Protein 6WUP (pdb70)

Solvent-accessible surface area: 11584 Å² total; per-residue (Å²): 165,69,25,41,30,82,74,0,99,155,87,26,28,0,35,0,0,3,22,8,79,23,70,17,0,0,70,110,34,136,136,29,110,16,44,1,0,0,8,33,0,0,85,23,0,3,172,59,12,64,20,155,32,90,40,16,62,9,70,73,121,59,3,28,100,17,18,110,69,73,99,1,0,0,1,1,2,2,4,13,38,14,99,76,34,93,156,100,0,49,15,5,99,52,4,30,81,6,0,23,0,0,0,0,38,46,131,3,30,122,116,22,61,66,47,124,47,0,20,110,80,131,14,83,1,2,1,29,60,76,27,38,13,33,114,13,2,123,60,73,11,159,96,12,102,40,71,59,55,104,64,80,117,58,1,1,75,22,0,56,49,31,141,3,11,0,3,4,2,11,6,11,36,0,102,64,18,64,177,96,33,124,35,3,37,19,2,51,22,101,152,42,58,44,135,24,63,4,0,0,0,1,18,147,75,18,106,52,0,58,59,66,0,28,138,13,4,110,124,5,75,139,74,27,31,29,117,154,6,68,107,134,74,61

Radius of gyration: 18.71 Å; Cα contacts (8 Å, |Δi|>4): 442; chains: 1; bounding box: 40×38×54 Å

Nearest PDB structures (foldseek):
  6wup-assembly1_A  TM=1.004E+00  e=4.217E-53  synthetic construct
  3kbr-assembly1_A  TM=9.740E-01  e=1.095E-38  Pseudomonas aeruginosa
  6bqe-assembly1_C  TM=9.571E-01  e=1.255E-36  Pseudomonas aeruginosa
  8cq6-assembly1_A  TM=9.623E-01  e=1.902E-35  Duganella sacchari
  5jos-assembly1_A  TM=6.335E-01  e=3.092E-39  synthetic construct

B-factor: mean 32.54, std 9.92, range [17.22, 80.67]

Secondary structure (DSSP, 8-state):
---HHHHHHHHTEEEEEE-SEETTTEEE-TTS-EESHHHHHHHHHHHHHT-EEEEEE--TTTHHHHHHTTS-SEE-SSPBP-HHHHTT-EEPPPSEEE-EEEEEEGGGGGGGSSHHHHSSTT-EEEE-SSSHHHHHHHHH-SSSEEEE---TTTHHHHHHTTS-SBEEEEHHHHHHHHHH-TTEEESSTTS-SS-EEE--EE-TT-HHHHHHHHHHHHHHHHHSHHHHHHHHH-

Foldseek 3Di:
DDFVLVVCLVVQEAEEEEAQPDPQWWHQDPVGDIHHLQVLVQCLLSVVSRGHYDYDHDHPVCVLVCVVVVVGAKYTGQDWDDPVLVVFWDWADFDDKKAKFKKFFPVCLVQPQDLVSQQAQDAEEEEEDDDPQVVVCVVRHDRYHYHYDHDPPCRVVCRVVPVHGIGIDILLRSVVVCVVDVRMHTHPSVDHPDMITHTMTHGPPRVPVSVSVNVSSVCCVPVCNSVVSVVVGD

CATH classification: 3.40.190.10 (+1 more: 3.40.190.10)

Structure (mmCIF, N/CA/C/O backbone):
data_6WUP
#
_entry.id   6WUP
#
_cell.length_a   70.955
_cell.length_b   70.955
_cell.length_c   175.390
_cell.angle_alpha   90.000
_cell.angle_beta   90.000
_cell.angle_gamma   120.000
#
_symmetry.space_group_name_H-M   'P 65 2 2'
#
loop_
_entity.id
_entity.type
_entity.pdbx_description
1 polymer 'Ancestral cyclohexadienyl dehydratase, AncCDT-5'
2 non-polymer 'CHLORIDE ION'
3 non-polymer '4-(2-HYDROXYETHYL)-1-PIPERAZINE ETHANESULFONIC ACID'
4 water water
#
loop_
_atom_site.group_PDB
_atom_site.id
_atom_site.type_symbol
_atom_site.label_atom_id
_atom_site.label_alt_id
_atom_site.label_comp_id
_atom_site.label_asym_id
_atom_site.label_entity_id
_atom_site.label_seq_id
_atom_site.pdbx_PDB_ins_code
_atom_site.Cartn_x
_atom_site.Cartn_y
_atom_site.Cartn_z
_atom_site.occupancy
_atom_site.B_iso_or_equiv
_atom_site.auth_seq_id
_atom_site.auth_comp_id
_atom_site.auth_asym_id
_atom_site.auth_atom_id
_atom_site.pdbx_PDB_model_num
ATOM 1 N N . ALA A 1 3 ? 3.92900 35.99500 55.85700 1.000 58.47528 12 ALA A N 1
ATOM 2 C CA . ALA A 1 3 ? 4.22200 34.90100 54.90500 1.000 60.79702 12 ALA A CA 1
ATOM 3 C C . ALA A 1 3 ? 5.64500 34.35700 55.10100 1.000 55.90360 12 ALA A C 1
ATOM 4 O O . ALA A 1 3 ? 5.73400 33.20100 55.46400 1.000 58.35387 12 ALA A O 1
ATOM 6 N N . ALA A 1 4 ? 6.70500 35.18600 55.04300 1.000 52.88753 13 ALA A N 1
ATOM 7 C CA . ALA A 1 4 ? 8.12000 34.86400 55.19800 1.000 48.38449 13 ALA A CA 1
ATOM 8 C C . ALA A 1 4 ? 8.38300 34.21700 56.56000 1.000 48.39403 13 ALA A C 1
ATOM 9 O O . ALA A 1 4 ? 7.63500 34.44000 57.51600 1.000 46.34363 13 ALA A O 1
ATOM 11 N N . SER A 1 5 ? 9.43800 33.40900 56.64600 1.000 39.45690 14 SER A N 1
ATOM 12 C CA . SER A 1 5 ? 9.78800 32.78600 57.91400 1.000 35.39894 14 SER A CA 1
ATOM 13 C C . SER A 1 5 ? 10.14700 33.84900 58.94300 1.000 29.27392 14 SER A C 1
ATOM 14 O O . SER A 1 5 ? 10.71600 34.89900 58.62600 1.000 31.26766 14 SER A O 1
ATOM 17 N N . ARG A 1 6 ? 9.82000 33.55700 60.19900 1.000 27.00923 15 ARG A N 1
ATOM 18 C CA . ARG A 1 6 ? 10.32800 34.37400 61.29000 1.000 30.00574 15 ARG A CA 1
ATOM 19 C C . ARG A 1 6 ? 11.85000 34.45200 61.28400 1.000 27.43412 15 ARG A C 1
ATOM 20 O O . ARG A 1 6 ? 12.41500 35.42000 61.80200 1.000 28.03089 15 ARG A O 1
ATOM 28 N N . LEU A 1 7 ? 12.53400 33.46300 60.70200 1.000 25.83417 16 LEU A N 1
ATOM 29 C CA . LEU A 1 7 ? 13.98800 33.55400 60.61300 1.000 23.58558 16 LEU A CA 1
ATOM 30 C C . LEU A 1 7 ? 14.40100 34.82900 59.89800 1.000 24.37997 16 LEU A C 1
ATOM 31 O O . LEU A 1 7 ? 15.36500 35.48900 60.30000 1.000 27.42034 16 LEU A O 1
ATOM 36 N N . ASP A 1 8 ? 13.68700 35.17900 58.82400 1.000 26.52795 17 ASP A N 1
ATOM 37 C CA . ASP A 1 8 ? 14.00800 36.39100 58.07600 1.000 30.75863 17 ASP A CA 1
ATOM 38 C C . ASP A 1 8 ? 13.85600 37.62400 58.96000 1.000 27.51098 17 ASP A C 1
ATOM 39 O O . ASP A 1 8 ? 14.75200 38.47500 59.02200 1.000 29.52928 17 ASP A O 1
ATOM 44 N N . GLU A 1 9 ? 12.72500 37.72700 59.66500 1.000 30.12598 18 GLU A N 1
ATOM 45 C CA . GLU A 1 9 ? 12.49500 38.88100 60.53100 1.000 28.38051 18 GLU A CA 1
ATOM 46 C C . GLU A 1 9 ? 13.57000 38.98000 61.60200 1.000 28.38274 18 GLU A C 1
ATOM 47 O O . GLU A 1 9 ? 14.04700 40.07600 61.91900 1.000 29.39917 18 GLU A O 1
ATOM 53 N N . ILE A 1 10 ? 13.95900 37.84000 62.18100 1.000 23.91819 19 ILE A N 1
ATOM 54 C CA . ILE A 1 10 ? 14.97900 37.83500 63.22300 1.000 26.12737 19 ILE A CA 1
ATOM 55 C C . ILE A 1 10 ? 16.30400 38.34400 62.67700 1.000 24.62062 19 ILE A C 1
ATOM 56 O O . ILE A 1 10 ? 16.98400 39.16400 63.31200 1.000 26.20781 19 ILE A O 1
ATOM 61 N N . MET A 1 11 ? 16.69700 37.84900 61.49800 1.000 28.13903 20 MET A N 1
ATOM 62 C CA . MET A 1 11 ? 17.97500 38.24700 60.91500 1.000 28.98208 20 MET A CA 1
ATOM 63 C C . MET A 1 11 ? 17.97100 39.72300 60.54000 1.000 30.16353 20 MET A C 1
ATOM 64 O O . MET A 1 11 ? 18.95400 40.43200 60.78700 1.000 34.76582 20 MET A O 1
ATOM 69 N N . GLN A 1 12 ? 16.86400 40.21000 59.97800 1.000 30.64328 21 GLN A N 1
ATOM 70 C CA . GLN A 1 12 ? 16.78600 41.62700 59.63100 1.000 36.01441 21 GLN A CA 1
ATOM 71 C C . GLN A 1 12 ? 16.85200 42.50100 60.87700 1.000 37.10473 21 GLN A C 1
ATOM 72 O O . GLN A 1 12 ? 17.58500 43.49600 60.90800 1.000 36.15874 21 GLN A O 1
ATOM 78 N N . ARG A 1 13 ? 16.09100 42.14000 61.91400 1.000 31.32769 22 ARG A N 1
ATOM 79 C CA . ARG A 1 13 ? 16.04900 42.93000 63.14000 1.000 31.15773 22 ARG A CA 1
ATOM 80 C C . ARG A 1 13 ? 17.37800 42.88600 63.89000 1.000 30.64067 22 ARG A C 1
ATOM 81 O O . ARG A 1 13 ? 17.76800 43.87600 64.52700 1.000 34.04085 22 ARG A O 1
ATOM 89 N N . GLY A 1 14 ? 18.07800 41.75700 63.84300 1.000 28.76372 23 GLY A N 1
ATOM 90 C CA . GLY A 1 14 ? 19.32500 41.61200 64.55300 1.000 30.09743 23 GLY A CA 1
ATOM 91 C C . GLY A 1 14 ? 19.18300 41.15000 65.98200 1.000 27.35441 23 GLY A C 1
ATOM 92 O O . GLY A 1 14 ? 20.18300 41.12500 66.71200 1.000 29.34608 23 GLY A O 1
ATOM 93 N N . THR A 1 15 ? 17.97300 40.78400 66.40800 1.000 27.23236 24 THR A N 1
ATOM 94 C CA . THR A 1 15 ? 17.75200 40.30300 67.76300 1.000 28.36922 24 THR A CA 1
ATOM 95 C C . THR A 1 15 ? 16.72900 39.17700 67.74500 1.000 25.68899 24 THR A C 1
ATOM 96 O O . THR A 1 15 ? 15.80100 39.16100 66.92700 1.000 28.81074 24 THR A O 1
ATOM 100 N N . LEU A 1 16 ? 16.92300 38.23100 68.65500 1.000 24.30232 25 LEU A N 1
ATOM 101 C CA . LEU A 1 16 ? 15.97100 37.16000 68.91400 1.000 22.34766 25 LEU A CA 1
ATOM 102 C C . LEU A 1 16 ? 15.22700 37.52500 70.18900 1.000 21.19071 25 LEU A C 1
ATOM 103 O O . LEU A 1 16 ? 15.85700 37.71400 71.23500 1.000 23.53750 25 LEU A O 1
ATOM 108 N N . ARG A 1 17 ? 13.89400 37.62000 70.10900 1.000 20.50480 26 ARG A N 1
ATOM 109 C CA . ARG A 1 17 ? 13.07300 37.96800 71.27200 1.000 20.46857 26 ARG A CA 1
ATOM 110 C C . ARG A 1 17 ? 12.61700 36.68700 71.96300 1.000 19.45584 26 ARG A C 1
ATOM 111 O O . ARG A 1 17 ? 11.92200 35.86200 71.35700 1.000 20.43220 26 ARG A O 1
ATOM 119 N N . VAL A 1 18 ? 13.00700 36.52100 73.22900 1.000 19.19767 27 VAL A N 1
ATOM 120 C CA . VAL A 1 18 ? 12.77800 35.28400 73.96700 1.000 18.73659 27 VAL A CA 1
ATOM 121 C C . VAL A 1 18 ? 11.83800 35.57300 75.12500 1.000 21.63083 27 VAL A C 1
ATOM 122 O O . VAL A 1 18 ? 12.20400 36.28400 76.07100 1.000 21.10612 27 VAL A O 1
ATOM 126 N N . GLY A 1 19 ? 10.64100 34.98800 75.08400 1.000 18.81246 28 GLY A N 1
ATOM 127 C CA . GLY A 1 19 ? 9.72700 35.10000 76.22000 1.000 18.71600 28 GLY A CA 1
ATOM 128 C C . GLY A 1 19 ? 10.12300 34.14900 77.34300 1.000 20.49981 28 GLY A C 1
ATOM 129 O O . GLY A 1 19 ? 10.43600 32.98400 77.11500 1.000 19.96278 28 GLY A O 1
ATOM 130 N N . THR A 1 20 ? 10.11800 34.66400 78.56900 1.000 18.99133 29 THR A N 1
ATOM 131 C CA . THR A 1 20 ? 10.50900 33.84700 79.71400 1.000 18.58790 29 THR A CA 1
ATOM 132 C C . THR A 1 20 ? 9.89200 34.44200 80.98300 1.000 20.52463 29 THR A C 1
ATOM 133 O O . THR A 1 20 ? 9.61900 35.64000 81.04700 1.000 20.60576 29 THR A O 1
ATOM 137 N N . THR A 1 21 ? 9.60300 33.58900 81.96700 1.000 20.98337 30 THR A N 1
ATOM 138 C CA . THR A 1 21 ? 8.83400 34.06300 83.12400 1.000 18.52735 30 THR A CA 1
ATOM 139 C C . THR A 1 21 ? 9.69200 34.55600 84.27900 1.000 23.61669 30 THR A C 1
ATOM 140 O O . THR A 1 21 ? 9.19000 35.31900 85.11600 1.000 25.89603 30 THR A O 1
ATOM 144 N N . GLY A 1 22 ? 10.94000 34.11100 84.38900 1.000 21.48366 31 GLY A N 1
ATOM 145 C CA . GLY A 1 22 ? 11.75800 34.56800 85.49500 1.000 22.22498 31 GLY A CA 1
ATOM 146 C C . GLY A 1 22 ? 11.29300 34.16300 86.87700 1.000 22.00699 31 GLY A C 1
ATOM 147 O O . GLY A 1 22 ? 11.75600 34.74800 87.85800 1.000 27.00698 31 GLY A O 1
ATOM 148 N N . ASP A 1 23 ? 10.41900 33.15100 87.00100 1.000 22.18280 32 ASP A N 1
ATOM 149 C CA . ASP A 1 23 ? 9.89100 32.70700 88.29200 1.000 23.29309 32 ASP A CA 1
ATOM 150 C C . ASP A 1 23 ? 10.11600 31.22000 88.53800 1.000 22.40320 32 ASP A C 1
ATOM 151 O O . ASP A 1 23 ? 9.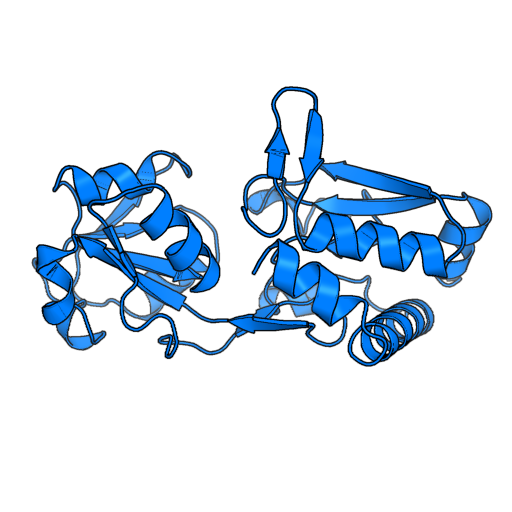47100 30.63700 89.41300 1.000 23.93523 32 ASP A O 1
ATOM 156 N N . TYR A 1 24 ? 11.03900 30.58400 87.78600 1.000 21.79221 33 TYR A N 1
ATOM 157 C CA . TYR A 1 24 ? 11.17900 29.12700 87.79700 1.000 21.80758 33 TYR A CA 1
ATOM 158 C C . TYR A 1 24 ? 12.66200 28.74300 87.80500 1.000 23.75642 33 TYR A C 1
ATOM 159 O O . TYR A 1 24 ? 13.20800 28.27200 86.80800 1.000 21.90883 33 TYR A O 1
ATOM 168 N N . LYS A 1 25 ? 13.30800 28.89500 88.96000 1.000 23.85343 34 LYS A N 1
ATOM 169 C CA . LYS A 1 25 ? 14.62300 28.29600 89.11400 1.000 23.43028 34 LYS A CA 1
ATOM 170 C C . LYS A 1 25 ? 14.48200 26.78100 89.01100 1.000 25.26995 34 LYS A C 1
ATOM 171 O O . LYS A 1 25 ? 13.53300 26.20500 89.56000 1.000 25.40517 34 LYS A O 1
ATOM 177 N N . PRO A 1 26 ? 15.40400 26.09300 88.33400 1.000 22.33445 35 PRO A N 1
ATOM 178 C CA . PRO A 1 26 ? 16.65900 26.59300 87.76900 1.000 21.87483 35 PRO A CA 1
ATOM 179 C C . PRO A 1 26 ? 16.62200 26.95200 86.27700 1.000 24.29329 35 PRO A C 1
ATOM 180 O O . PRO A 1 26 ? 17.68600 27.13600 85.69000 1.000 24.05648 35 PRO A O 1
ATOM 184 N N . PHE A 1 27 ? 15.43100 27.04300 85.68500 1.000 19.94056 36 PHE A N 1
ATOM 185 C CA . PHE A 1 27 ? 15.31900 27.31400 84.25500 1.000 18.73716 36 PHE A CA 1
ATOM 186 C C . PHE A 1 27 ? 15.42800 28.80000 83.94400 1.000 20.29412 36 PHE A C 1
ATOM 187 O O . PHE A 1 27 ? 16.05300 29.18600 82.94400 1.000 20.24610 36 PHE A O 1
ATOM 195 N N . SER A 1 28 ? 14.75200 29.63700 84.72900 1.000 20.59626 37 SER A N 1
ATOM 196 C CA . SER A 1 28 ? 14.63500 31.04700 84.37700 1.000 17.52958 37 SER A CA 1
ATOM 197 C C . SER A 1 28 ? 14.27400 31.81100 85.63600 1.000 21.20750 37 SER A C 1
ATOM 198 O O . SER A 1 28 ? 13.24300 31.53600 86.25100 1.000 22.95291 37 SER A O 1
ATOM 201 N N . TYR A 1 29 ? 15.11500 32.77200 86.00500 1.000 22.58210 38 TYR A N 1
ATOM 202 C CA . TYR A 1 29 ? 14.89000 33.56000 87.20300 1.000 25.13819 38 TYR A CA 1
ATOM 203 C C . TYR A 1 29 ? 15.32900 34.99200 86.94600 1.000 24.13925 38 TYR A C 1
ATOM 204 O O . TYR A 1 29 ? 16.43100 35.22400 86.44200 1.000 25.92137 38 TYR A O 1
ATOM 213 N N . ARG A 1 30 ? 14.47300 35.94400 87.28200 1.000 25.80240 39 ARG A N 1
ATOM 214 C CA . ARG A 1 30 ? 14.79300 37.35800 87.13400 1.000 25.67172 39 ARG A CA 1
ATOM 215 C C . ARG A 1 30 ? 15.10800 37.91900 88.51700 1.000 31.31421 39 ARG A C 1
ATOM 216 O O . ARG A 1 30 ? 14.26500 37.85200 89.42000 1.000 35.53723 39 ARG A O 1
ATOM 224 N N . ASP A 1 31 ? 16.36600 38.31000 88.67200 1.000 33.49981 40 ASP A N 1
ATOM 225 C CA . ASP A 1 31 ? 16.85800 38.81500 89.96900 1.000 37.20251 40 ASP A CA 1
ATOM 226 C C . ASP A 1 31 ? 16.33100 40.20100 90.11200 1.000 39.18608 40 ASP A C 1
ATOM 227 O O . ASP A 1 31 ? 15.88500 40.87600 89.16800 1.000 34.98445 40 ASP A O 1
ATOM 232 N N . PRO A 1 32 ? 16.41100 40.98800 91.35100 1.000 41.99179 41 PRO A N 1
ATOM 233 C CA . PRO A 1 32 ? 15.93100 42.36400 91.57500 1.000 48.54348 41 PRO A CA 1
ATOM 234 C C . PRO A 1 32 ? 16.51700 43.38200 90.60900 1.000 44.80126 41 PRO A C 1
ATOM 235 O O . PRO A 1 32 ? 15.82800 44.34100 90.23700 1.000 51.73788 41 PRO A O 1
ATOM 239 N N . ASP A 1 33 ? 17.77400 43.20600 90.19300 1.000 47.30685 42 ASP A N 1
ATOM 240 C CA . ASP A 1 33 ? 18.39600 44.12500 89.24400 1.000 51.28122 42 ASP A CA 1
ATOM 241 C C . ASP A 1 33 ? 17.81800 44.01200 87.83900 1.000 54.91712 42 ASP A C 1
ATOM 242 O O . ASP A 1 33 ? 18.12500 44.86000 86.99400 1.000 55.55934 42 ASP A O 1
ATOM 247 N N . GLY A 1 34 ? 16.99700 42.99700 87.57000 1.000 42.48030 43 GLY A N 1
ATOM 248 C CA . GLY A 1 34 ? 16.39600 42.81000 86.26700 1.000 47.55742 43 GLY A CA 1
ATOM 249 C C . GLY A 1 34 ? 17.10400 41.82100 85.36900 1.000 36.04498 43 GLY A C 1
ATOM 250 O O . GLY A 1 34 ? 16.65800 41.61700 84.23200 1.000 39.41638 43 GLY A O 1
ATOM 251 N N . GLN A 1 35 ? 18.19200 41.21200 85.82700 1.000 31.60088 44 GLN A N 1
ATOM 252 C CA . GLN A 1 35 ? 18.90600 40.23200 85.02200 1.000 36.43489 44 GLN A CA 1
ATOM 253 C C . GLN A 1 35 ? 18.24900 38.85900 85.12300 1.000 33.20878 44 GLN A C 1
ATOM 254 O O . GLN A 1 35 ? 17.89500 38.39700 86.21600 1.000 29.24185 44 GLN A O 1
ATOM 260 N N . PHE A 1 36 ? 18.10000 38.20300 83.96900 1.000 28.49036 45 PHE A N 1
ATOM 261 C CA . PHE A 1 36 ? 17.65000 36.81700 83.90800 1.000 25.50583 45 PHE A CA 1
ATOM 262 C C . PHE A 1 36 ? 18.83900 35.86400 83.95700 1.000 24.54221 45 PHE A C 1
ATOM 263 O O . PHE A 1 36 ? 19.85800 36.08400 83.29400 1.000 28.53773 45 PHE A O 1
ATOM 271 N N . THR A 1 37 ? 18.68500 34.78600 84.72400 1.000 21.77959 46 THR A N 1
ATOM 272 C CA . THR A 1 37 ? 19.66000 33.70600 84.77300 1.000 23.32777 46 THR A CA 1
ATOM 273 C C . THR A 1 37 ? 18.93600 32.37200 84.80200 1.000 23.00480 46 THR A C 1
ATOM 274 O O . THR A 1 37 ? 17.77000 32.27600 85.21600 1.000 23.61654 46 THR A O 1
ATOM 278 N N . GLY A 1 38 ? 19.64900 31.33800 84.36800 1.000 22.35221 47 GLY A N 1
ATOM 279 C CA . GLY A 1 38 ? 19.15100 29.97800 84.45100 1.000 22.14067 47 GLY A CA 1
ATOM 280 C C . GLY A 1 38 ? 19.50000 29.12600 83.24000 1.000 20.03495 47 GLY A C 1
ATOM 281 O O . GLY A 1 38 ? 20.06500 29.60600 82.24900 1.000 20.42714 47 GLY A O 1
ATOM 282 N N . PHE A 1 39 ? 19.13300 27.84500 83.31800 1.000 20.13314 48 PHE A N 1
ATOM 283 C CA . PHE A 1 39 ? 19.42600 26.89200 82.25100 1.000 19.29893 48 PHE A CA 1
ATOM 284 C C . PHE A 1 39 ? 18.92400 27.38800 80.89600 1.000 19.78633 48 PHE A C 1
ATOM 285 O O . PHE A 1 39 ? 19.64500 27.35400 79.89500 1.000 20.38015 48 PHE A O 1
ATOM 293 N N . ASP A 1 40 ? 17.67200 27.83500 80.84500 1.000 19.69816 49 ASP A N 1
ATOM 294 C CA . ASP A 1 40 ? 17.10300 28.21500 79.55800 1.000 19.40632 49 ASP A CA 1
ATOM 295 C C . ASP A 1 40 ? 17.52300 29.60800 79.10900 1.000 17.85404 49 ASP A C 1
ATOM 296 O O . ASP A 1 40 ? 17.42200 29.91300 77.91300 1.000 19.79742 49 ASP A O 1
ATOM 301 N N . ILE A 1 41 ? 18.00500 30.44400 80.03700 1.000 20.66467 50 ILE A N 1
ATOM 302 C CA . ILE A 1 41 ? 18.65100 31.69400 79.65200 1.000 20.73349 50 ILE A CA 1
ATOM 303 C C . ILE A 1 41 ? 19.95200 31.39800 78.91900 1.000 21.53859 50 ILE A C 1
ATOM 304 O O . ILE A 1 41 ? 20.22000 31.95800 77.84700 1.000 20.20860 50 ILE A O 1
ATOM 309 N N . ASP A 1 42 ? 20.75300 30.46800 79.45700 1.000 20.39850 51 ASP A N 1
ATOM 310 C CA . ASP A 1 42 ? 21.98500 30.07400 78.77500 1.000 22.59552 51 ASP A CA 1
ATOM 311 C C . ASP A 1 42 ? 21.69500 29.40500 77.43300 1.000 21.54568 51 ASP A C 1
ATOM 312 O O . ASP A 1 42 ? 22.40900 29.63100 76.45200 1.000 20.78432 51 ASP A O 1
ATOM 317 N N . MET A 1 43 ? 20.64700 28.57700 77.36300 1.000 19.02054 52 MET A N 1
ATOM 318 C CA . MET A 1 43 ? 20.31300 27.97300 76.07500 1.000 18.36910 52 MET A CA 1
ATOM 319 C C . MET A 1 43 ? 19.86400 29.02700 75.07300 1.000 20.05675 52 MET A C 1
ATOM 320 O O . MET A 1 43 ? 20.19900 28.94600 73.88800 1.000 21.09348 52 MET A O 1
ATOM 325 N N . ALA A 1 44 ? 19.09500 30.01900 75.53600 1.000 20.61643 53 ALA A N 1
ATOM 326 C CA . ALA A 1 44 ? 18.68600 31.11400 74.67000 1.000 20.09639 53 ALA A CA 1
ATOM 327 C C . ALA A 1 44 ? 19.89600 31.84600 74.11100 1.000 18.79992 53 ALA A C 1
ATOM 328 O O . ALA A 1 44 ? 19.92900 32.17500 72.92400 1.000 19.41109 53 ALA A O 1
ATOM 330 N N . GLU A 1 45 ? 20.89800 32.10100 74.95700 1.000 21.22830 54 GLU A N 1
ATOM 331 C CA . GLU A 1 45 ? 22.11400 32.73400 74.45600 1.000 23.99932 54 GLU A CA 1
ATOM 332 C C . GLU A 1 45 ? 22.80300 31.86300 73.41800 1.000 22.94202 54 GLU A C 1
ATOM 333 O O . GLU A 1 45 ? 23.36400 32.38200 72.44200 1.000 23.81567 54 GLU A O 1
ATOM 339 N N . SER A 1 46 ? 22.75700 30.54100 73.58800 1.000 19.84679 55 SER A N 1
ATOM 340 C CA . SER A 1 46 ? 23.41800 29.67600 72.61700 1.000 20.49582 55 SER A CA 1
ATOM 341 C C . SER A 1 46 ? 22.68000 29.70400 71.26700 1.000 22.18474 55 SER A C 1
ATOM 342 O O . SER A 1 46 ? 23.30900 29.75400 70.20000 1.000 21.36173 55 SER A O 1
ATOM 345 N N . LEU A 1 47 ? 21.33700 29.67200 71.28700 1.000 20.78754 56 LEU A N 1
ATOM 346 C CA . LEU A 1 47 ? 20.56000 29.76100 70.04800 1.000 20.04490 56 LEU A CA 1
ATOM 347 C C . LEU A 1 47 ? 20.81600 31.08600 69.34500 1.000 19.85880 56 LEU A C 1
ATOM 348 O O . LEU A 1 47 ? 21.02000 31.12600 68.12500 1.000 19.88431 56 LEU A O 1
ATOM 353 N N . ALA A 1 48 ? 20.81500 32.18600 70.10600 1.000 19.62171 57 ALA A N 1
ATOM 354 C CA . ALA A 1 48 ? 21.06700 33.48600 69.49600 1.000 20.89595 57 ALA A CA 1
ATOM 355 C C . ALA A 1 48 ? 22.46100 33.53700 68.88800 1.000 23.68900 57 ALA A C 1
ATOM 356 O O . ALA A 1 48 ? 22.64600 34.06300 67.78300 1.000 24.49747 57 ALA A O 1
ATOM 358 N N . LYS A 1 49 ? 23.45100 32.98500 69.59500 1.000 23.02371 58 LYS A N 1
ATOM 359 C CA . LYS A 1 49 ? 24.80200 32.92400 69.04800 1.000 27.31645 58 LYS A CA 1
ATOM 360 C C . LYS A 1 49 ? 24.82800 32.15700 67.72900 1.000 27.55240 58 LYS A C 1
ATOM 361 O O . LYS A 1 49 ? 25.49600 32.57200 66.77400 1.000 26.94220 58 LYS A O 1
ATOM 367 N N . SER A 1 50 ? 24.11600 31.02800 67.65900 1.000 24.97618 59 SER A N 1
ATOM 368 C CA . SER A 1 50 ? 24.03100 30.27500 66.41200 1.000 23.77729 59 SER A CA 1
ATOM 369 C C . SER A 1 50 ? 23.53800 31.15700 65.27600 1.000 26.13878 59 SER A C 1
ATOM 370 O O . SER A 1 50 ? 24.10600 31.15000 64.17700 1.000 25.27551 59 SER A O 1
ATOM 373 N N . LEU A 1 51 ? 22.46100 31.91200 65.52400 1.000 23.12870 60 LEU A N 1
ATOM 374 C CA . LEU A 1 51 ? 21.85100 32.78400 64.52300 1.000 25.55773 60 LEU A CA 1
ATOM 375 C C . LEU A 1 51 ? 22.67200 34.04000 64.23800 1.000 27.45456 60 LEU A C 1
ATOM 376 O O . LEU A 1 51 ? 22.42900 34.70100 63.22400 1.000 30.26730 60 LEU A O 1
ATOM 381 N N . GLY A 1 52 ? 23.60500 34.39500 65.11100 1.000 24.38461 61 GLY A N 1
ATOM 382 C CA . GLY A 1 52 ? 24.39300 35.60000 64.92000 1.000 27.38278 61 GLY A CA 1
ATOM 383 C C . GLY A 1 52 ? 23.61900 36.85100 65.26200 1.000 29.38302 61 GLY A C 1
ATOM 384 O O . GLY A 1 52 ? 23.77900 37.88100 64.59300 1.000 30.06091 61 GLY A O 1
ATOM 385 N N . VAL A 1 53 ? 22.76900 36.78400 66.28500 1.000 27.17668 62 VAL A N 1
ATOM 386 C CA . VAL A 1 53 ? 21.94900 37.91200 66.69300 1.000 27.20327 62 VAL A CA 1
ATOM 387 C C . VAL A 1 53 ? 22.06000 38.08800 68.20100 1.000 25.50093 62 VAL A C 1
ATOM 388 O O . VAL A 1 53 ? 22.55900 37.22200 68.92000 1.000 26.81199 62 VAL A O 1
ATOM 392 N N . LYS A 1 54 ? 21.61900 39.24900 68.66700 1.000 28.28370 63 LYS A N 1
ATOM 393 C CA . LYS A 1 54 ? 21.52200 39.51500 70.09200 1.000 27.59428 63 LYS A CA 1
ATOM 394 C C . LYS A 1 54 ? 20.24000 38.88800 70.62700 1.000 26.57117 63 LYS A C 1
ATOM 395 O O . LYS A 1 54 ? 19.27400 38.69800 69.89000 1.000 28.32716 63 LYS A O 1
ATOM 401 N N . VAL A 1 55 ? 20.23000 38.56800 71.91300 1.000 29.74454 64 VAL A N 1
ATOM 402 C CA . VAL A 1 55 ? 19.01000 38.09600 72.56500 1.000 28.19488 64 VAL A CA 1
ATOM 403 C C . VAL A 1 55 ? 18.38900 39.24800 73.33900 1.000 27.03105 64 VAL A C 1
ATOM 404 O O . VAL A 1 55 ? 19.09700 40.03600 73.98200 1.000 30.46353 64 VAL A O 1
ATOM 408 N N . GLU A 1 56 ? 17.06600 39.37200 73.25100 1.000 26.16900 65 GLU A N 1
ATOM 409 C CA . GLU A 1 56 ? 16.29600 40.25700 74.12200 1.000 28.55890 65 GLU A CA 1
ATOM 410 C C . GLU A 1 56 ? 15.30100 39.40900 74.90100 1.000 24.89938 65 GLU A C 1
ATOM 411 O O . GLU A 1 56 ? 14.45400 38.74700 74.29600 1.000 23.24227 65 GLU A O 1
ATOM 417 N N . PHE A 1 57 ? 15.40300 39.42600 76.23100 1.000 23.67367 66 PHE A N 1
ATOM 418 C CA . PHE A 1 57 ? 14.46500 38.68700 77.06900 1.000 22.58114 66 PHE A CA 1
ATOM 419 C C . PHE A 1 57 ? 13.21900 39.53100 77.29000 1.000 25.67445 66 PHE A C 1
ATOM 420 O O . PHE A 1 57 ? 13.31000 40.71400 77.64400 1.000 29.61603 66 PHE A O 1
ATOM 428 N N . VAL A 1 58 ? 12.06100 38.93400 77.03500 1.000 20.60573 67 VAL A N 1
ATOM 429 C CA . VAL A 1 58 ? 10.76200 39.58500 77.15200 1.000 23.04666 67 VAL A CA 1
ATOM 430 C C . VAL A 1 58 ? 10.03100 38.92900 78.32100 1.000 23.31322 67 VAL A C 1
ATOM 431 O O . VAL A 1 58 ? 9.66700 37.74800 78.24200 1.000 22.67537 67 VAL A O 1
ATOM 435 N N . PRO A 1 59 ? 9.79500 39.64800 79.41100 1.000 21.83569 68 PRO A N 1
ATOM 436 C CA . PRO A 1 59 ? 9.07800 39.06000 80.54800 1.000 22.13497 68 PRO A CA 1
ATOM 437 C C . PRO A 1 59 ? 7.67700 38.63000 80.14300 1.000 21.56176 68 PRO A C 1
ATOM 438 O O . PRO A 1 59 ? 6.97900 39.32500 79.39700 1.000 24.21288 68 PRO A O 1
ATOM 442 N N . THR A 1 60 ? 7.27800 37.45500 80.62900 1.000 22.58674 69 THR A N 1
ATOM 443 C CA . THR A 1 60 ? 5.90600 36.97600 80.52500 1.000 21.77013 69 THR A CA 1
ATOM 444 C C . THR A 1 60 ? 5.56800 36.24800 81.82100 1.000 21.94967 69 THR A C 1
ATOM 445 O O . THR A 1 60 ? 6.38900 36.17500 82.74300 1.000 23.22744 69 THR A O 1
ATOM 449 N N . THR A 1 61 ? 4.33900 35.73400 81.91100 1.000 22.82196 70 THR A N 1
ATOM 450 C CA . THR A 1 61 ? 3.87500 35.01200 83.09600 1.000 22.56030 70 THR A CA 1
ATOM 451 C C . THR A 1 61 ? 3.14100 33.76800 82.62400 1.000 21.58385 70 THR A C 1
ATOM 452 O O . THR A 1 61 ? 2.70900 33.68900 81.47500 1.000 21.82563 70 THR A O 1
ATOM 456 N N . TRP A 1 62 ? 2.98300 32.78600 83.50700 1.000 21.20735 71 TRP A N 1
ATOM 457 C CA . TRP A 1 62 ? 2.26300 31.59100 83.07900 1.000 20.75748 71 TRP A CA 1
ATOM 458 C C . TRP A 1 62 ? 0.84400 31.90800 82.62000 1.000 21.66139 71 TRP A C 1
ATOM 459 O O . TRP A 1 62 ? 0.44700 31.42900 81.54200 1.000 22.81614 71 TRP A O 1
ATOM 470 N N . PRO A 1 63 ? 0.06700 32.73200 83.32800 1.000 22.05029 72 PRO A N 1
ATOM 471 C CA . PRO A 1 63 ? -1.29500 33.03300 82.86000 1.000 24.26766 72 PRO A CA 1
ATOM 472 C C . PRO A 1 63 ? -1.35900 33.82600 81.56400 1.000 25.83456 72 PRO A C 1
ATOM 473 O O . PRO A 1 63 ? -2.38100 33.74100 80.87800 1.000 25.46271 72 PRO A O 1
ATOM 477 N N . THR A 1 64 ? -0.32700 34.59700 81.20600 1.000 23.51347 73 THR A N 1
ATOM 478 C CA . THR A 1 64 ? -0.36800 35.38600 79.97700 1.000 24.54102 73 THR A CA 1
ATOM 479 C C . THR A 1 64 ? 0.52600 34.84900 78.87500 1.000 22.27738 73 THR A C 1
ATOM 480 O O . THR A 1 64 ? 0.57000 35.45400 77.80400 1.000 23.51604 73 THR A O 1
ATOM 484 N N . LEU A 1 65 ? 1.21000 33.72500 79.09800 1.000 22.08447 74 LEU A N 1
ATOM 485 C CA . LEU A 1 65 ? 2.18300 33.21600 78.13000 1.000 21.31824 74 LEU A CA 1
ATOM 486 C C . LEU A 1 65 ? 1.59500 33.09900 76.72300 1.000 22.97706 74 LEU A C 1
ATOM 487 O O . LEU A 1 65 ? 2.16700 33.60400 75.74800 1.000 21.66103 74 LEU A O 1
ATOM 492 N N . MET A 1 66 ? 0.45600 32.42300 76.59300 1.000 22.09595 75 MET A N 1
ATOM 493 C CA . MET A 1 66 ? -0.08100 32.16500 75.25900 1.000 22.10605 75 MET A CA 1
ATOM 494 C C . MET A 1 66 ? -0.65900 33.42700 74.61500 1.000 22.70237 75 MET A C 1
ATOM 495 O O . MET A 1 66 ? -0.49900 33.64100 73.40500 1.000 23.67600 75 MET A O 1
ATOM 500 N N A ASP A 1 67 ? -1.33300 34.26400 75.40400 0.506 24.32384 76 ASP A N 1
ATOM 501 N N B ASP A 1 67 ? -1.33800 34.27000 75.39700 0.494 24.28045 76 ASP A N 1
ATOM 502 C CA A ASP A 1 67 ? -1.85600 35.51600 74.87400 0.506 24.49612 76 ASP A CA 1
ATOM 503 C CA B ASP A 1 67 ? -1.85600 35.51800 74.84600 0.494 24.48215 76 ASP A CA 1
ATOM 504 C C A ASP A 1 67 ? -0.72300 36.43200 74.42800 0.506 23.19084 76 ASP A C 1
ATOM 505 C C B ASP A 1 67 ? -0.71800 36.43600 74.41800 0.494 23.19135 76 ASP A C 1
ATOM 506 O O A ASP A 1 67 ? -0.81300 37.08800 73.38200 0.506 22.33877 76 ASP A O 1
ATOM 507 O O B ASP A 1 67 ? -0.79900 37.10300 73.37800 0.494 22.32723 76 ASP A O 1
ATOM 516 N N . ASP A 1 68 ? 0.35600 36.48100 75.21000 1.000 22.29908 77 ASP A N 1
ATOM 517 C CA . ASP A 1 68 ? 1.51700 37.28400 74.83400 1.000 22.83565 77 ASP A CA 1
ATOM 518 C C . ASP A 1 68 ? 2.15100 36.76100 73.55300 1.000 22.42974 77 ASP A C 1
ATOM 519 O O . ASP A 1 68 ? 2.58000 37.54400 72.69700 1.000 20.95228 77 ASP A O 1
ATOM 524 N N . PHE A 1 69 ? 2.26800 35.43700 73.43400 1.000 21.27256 78 PHE A N 1
ATOM 525 C CA . PHE A 1 69 ? 2.82400 34.83400 72.23000 1.000 22.79118 78 PHE A CA 1
ATOM 526 C C . PHE A 1 69 ? 1.97000 35.16200 71.01000 1.000 23.77557 78 PHE A C 1
ATOM 527 O O . PHE A 1 69 ? 2.50000 35.54000 69.95700 1.000 24.56909 78 PHE A O 1
ATOM 535 N N . GLN A 1 70 ? 0.64300 35.05300 71.14200 1.000 23.04234 79 GLN A N 1
ATOM 536 C CA . GLN A 1 70 ? -0.24100 35.34200 70.01200 1.000 23.08750 79 GLN A CA 1
ATOM 537 C C . GLN A 1 70 ? -0.21200 36.81100 69.61500 1.000 24.63511 79 GLN A C 1
ATOM 538 O O . GLN A 1 70 ? -0.43600 37.13200 68.43700 1.000 26.16666 79 GLN A O 1
ATOM 544 N N . ALA A 1 71 ? 0.04800 37.70700 70.56900 1.000 22.55523 80 ALA A N 1
ATOM 545 C CA . ALA A 1 71 ? 0.24600 39.12500 70.29600 1.000 23.52742 80 ALA A CA 1
ATOM 546 C C . ALA A 1 71 ? 1.64600 39.44300 69.78400 1.000 25.41946 80 ALA A C 1
ATOM 547 O O . ALA A 1 71 ? 1.99600 40.61800 69.65200 1.000 24.93136 80 ALA A O 1
ATOM 549 N N . ASP A 1 72 ? 2.46100 38.43400 69.48300 1.000 22.81910 81 ASP A N 1
ATOM 550 C CA . ASP A 1 72 ? 3.77500 38.65800 68.86600 1.000 23.41968 81 ASP A CA 1
ATOM 551 C C . ASP A 1 72 ? 4.71900 39.46200 69.76000 1.000 26.14053 81 ASP A C 1
ATOM 552 O O . ASP A 1 72 ? 5.51700 40.27200 69.28200 1.000 25.76732 81 ASP A O 1
ATOM 557 N N . LYS A 1 73 ? 4.64500 39.23200 71.07200 1.000 21.39868 82 LYS A N 1
ATOM 558 C CA . LYS A 1 73 ? 5.57300 39.89900 71.98000 1.000 22.14900 82 LYS A CA 1
ATOM 559 C C . LYS A 1 73 ? 6.96200 39.26300 71.97200 1.000 22.58679 82 LYS A C 1
ATOM 560 O O . LYS A 1 73 ? 7.92700 39.88500 72.43600 1.000 23.49961 82 LYS A O 1
ATOM 566 N N . PHE A 1 74 ? 7.08500 38.04100 71.47000 1.000 21.60540 83 PHE A N 1
ATOM 567 C CA . PHE A 1 74 ? 8.38500 37.38800 71.38600 1.000 21.13595 83 PHE A CA 1
ATOM 568 C C . PHE A 1 74 ? 8.31000 36.32200 70.30700 1.000 20.53362 83 PHE A C 1
ATOM 569 O O . PHE A 1 74 ? 7.22500 35.95100 69.85300 1.000 22.88496 83 PHE A O 1
ATOM 577 N N . ASP A 1 75 ? 9.49100 35.84600 69.88800 1.000 19.82239 84 ASP A N 1
ATOM 578 C CA . ASP A 1 75 ? 9.62300 34.88500 68.79500 1.000 21.09527 84 ASP A CA 1
ATOM 579 C C . ASP A 1 75 ? 9.59400 33.44000 69.26100 1.000 21.87630 84 ASP A C 1
ATOM 580 O O . ASP A 1 75 ? 9.18000 32.55900 68.49700 1.000 21.36258 84 ASP A O 1
ATOM 585 N N . ILE A 1 76 ? 10.01900 33.18400 70.49700 1.000 19.39248 85 ILE A N 1
ATOM 586 C CA . ILE A 1 76 ? 10.15700 31.83000 71.03200 1.000 18.72652 85 ILE A CA 1
ATOM 587 C C . ILE A 1 76 ? 10.05600 31.99000 72.54100 1.000 20.16517 85 ILE A C 1
ATOM 588 O O . ILE A 1 76 ? 10.42500 33.03500 73.07800 1.000 20.65322 85 ILE A O 1
ATOM 593 N N . ALA A 1 77 ? 9.50800 30.98200 73.22900 1.000 19.39641 86 ALA A N 1
ATOM 594 C CA . ALA A 1 77 ? 9.47800 31.00300 74.69500 1.000 17.21991 86 ALA A CA 1
ATOM 595 C C . ALA A 1 77 ? 10.36300 29.89400 75.23400 1.000 20.64661 86 ALA A C 1
ATOM 596 O O . ALA A 1 77 ? 10.27500 28.74500 74.78800 1.000 19.21695 86 ALA A O 1
ATOM 598 N N . MET A 1 78 ? 11.22900 30.24800 76.18300 1.000 18.62162 87 MET A N 1
ATOM 599 C CA . MET A 1 78 ? 12.23000 29.33400 76.71500 1.000 19.26383 87 MET A CA 1
ATOM 600 C C . MET A 1 78 ? 12.27300 29.56100 78.21800 1.000 18.87878 87 MET A C 1
ATOM 601 O O . MET A 1 78 ? 12.58600 30.66900 78.66700 1.000 21.74631 87 MET A O 1
ATOM 606 N N . GLY A 1 79 ? 11.94000 28.53700 78.99500 1.000 18.75910 88 GLY A N 1
ATOM 607 C CA . GLY A 1 79 ? 11.94100 28.67900 80.44300 1.000 20.39275 88 GLY A CA 1
ATOM 608 C C . GLY A 1 79 ? 11.11200 27.62800 81.15000 1.000 21.38577 88 GLY A C 1
ATOM 609 O O . GLY A 1 79 ? 10.10400 27.96200 81.77500 1.000 21.74008 88 GLY A O 1
ATOM 610 N N . GLY A 1 80 ? 11.50400 26.35800 81.03800 1.000 20.29248 89 GLY A N 1
ATOM 611 C CA . GLY A 1 80 ? 10.80000 25.28600 81.73200 1.000 21.44549 89 GLY A CA 1
ATOM 612 C C . GLY A 1 80 ? 9.39000 25.01700 81.24500 1.000 19.85576 89 GLY A C 1
ATOM 613 O O . GLY A 1 80 ? 8.53400 24.60100 82.04000 1.000 21.33347 89 GLY A O 1
ATOM 614 N N . VAL A 1 81 ? 9.12100 25.24800 79.96400 1.000 19.73094 90 VAL A N 1
ATOM 615 C CA . VAL A 1 81 ? 7.77400 25.07700 79.41500 1.000 19.06587 90 VAL A CA 1
ATOM 616 C C . VAL A 1 81 ? 7.56600 23.60900 79.04400 1.000 18.57990 90 VAL A C 1
ATOM 617 O O . VAL A 1 81 ? 8.31200 23.05100 78.23500 1.000 20.90494 90 VAL A O 1
ATOM 621 N N . SER A 1 82 ? 6.51900 22.99700 79.58600 1.000 18.19527 91 SER A N 1
ATOM 622 C CA . SER A 1 82 ? 6.15100 21.64200 79.19700 1.000 21.04369 91 SER A CA 1
ATOM 623 C C . SER A 1 82 ? 5.31500 21.64600 77.91700 1.000 21.31396 91 SER A C 1
ATOM 624 O O . SER A 1 82 ? 4.47000 22.52400 77.70700 1.000 21.89202 91 SER A O 1
ATOM 627 N N . VAL A 1 83 ? 5.51900 20.62000 77.09300 1.000 20.78423 92 VAL A N 1
ATOM 628 C CA . VAL A 1 83 ? 4.61400 20.34800 75.98000 1.000 23.59410 92 VAL A CA 1
ATOM 629 C C . VAL A 1 83 ? 3.27200 19.89400 76.53600 1.000 26.23691 92 VAL A C 1
ATOM 630 O O . VAL A 1 83 ? 3.20700 18.94700 77.33200 1.000 27.10636 92 VAL A O 1
ATOM 634 N N . THR A 1 84 ? 2.19700 20.55300 76.11200 1.000 25.02649 93 THR A N 1
ATOM 635 C CA . THR A 1 84 ? 0.85500 20.13700 76.49700 1.000 26.94078 93 THR A CA 1
ATOM 636 C C . THR A 1 84 ? -0.05400 20.20300 75.28400 1.000 26.76601 93 THR A C 1
ATOM 637 O O . THR A 1 84 ? 0.16300 21.02200 74.38400 1.000 24.40579 93 THR A O 1
ATOM 641 N N . PRO A 1 85 ? -1.09600 19.36600 75.24100 1.000 29.91382 94 PRO A N 1
ATOM 642 C CA . PRO A 1 85 ? -2.02600 19.43100 74.10400 1.000 30.75414 94 PRO A CA 1
ATOM 643 C C . PRO A 1 85 ? -2.69600 20.78200 73.97900 1.000 24.78771 94 PRO A C 1
ATOM 644 O O . PRO A 1 85 ? -2.96100 21.23900 72.85700 1.000 25.91943 94 PRO A O 1
ATOM 648 N N . GLU A 1 86 ? -2.98500 21.43200 75.10900 1.000 26.90489 95 GLU A N 1
ATOM 649 C CA . GLU A 1 86 ? -3.58800 22.75600 75.06900 1.000 27.62772 95 GLU A CA 1
ATOM 650 C C . GLU A 1 86 ? -2.67100 23.75200 74.37200 1.000 26.01337 95 GLU A C 1
ATOM 651 O O . GLU A 1 86 ? -3.11000 24.54800 73.53500 1.000 26.11685 95 GLU A O 1
ATOM 657 N N . ARG A 1 87 ? -1.38300 23.73800 74.71600 1.000 24.27985 96 ARG A N 1
ATOM 658 C CA . ARG A 1 87 ? -0.48400 24.67000 74.05500 1.000 22.19893 96 ARG A CA 1
ATOM 659 C C . ARG A 1 87 ? -0.30700 24.35100 72.57300 1.000 22.38506 96 ARG A C 1
ATOM 660 O O . ARG A 1 87 ? -0.14800 25.27000 71.77000 1.000 21.91684 96 ARG A O 1
ATOM 668 N N . GLN A 1 88 ? -0.34300 23.06600 72.20200 1.000 23.80734 97 GLN A N 1
ATOM 669 C CA . GLN A 1 88 ? -0.18900 22.66400 70.80600 1.000 24.40291 97 GLN A CA 1
ATOM 670 C C . GLN A 1 88 ? -1.31700 23.15800 69.90700 1.000 27.04030 97 GLN A C 1
ATOM 671 O O . GLN A 1 88 ? -1.13900 23.19300 68.68200 1.000 28.00358 97 GLN A O 1
ATOM 677 N N . LYS A 1 89 ? -2.46100 23.55800 70.47200 1.000 25.50524 98 LYS A N 1
ATOM 678 C CA . LYS A 1 89 ? -3.51500 24.15900 69.65100 1.000 23.95165 98 LYS A CA 1
ATOM 679 C C . LYS A 1 89 ? -3.09500 25.49900 69.06400 1.000 30.52582 98 LYS A C 1
ATOM 680 O O . LYS A 1 89 ? -3.56600 25.87100 67.98200 1.000 29.88827 98 LYS A O 1
ATOM 686 N N . LYS A 1 90 ? -2.23700 26.24700 69.76200 1.000 23.41479 99 LYS A N 1
ATOM 687 C CA . LYS A 1 90 ? -1.91000 27.61300 69.39600 1.000 26.57165 99 LYS A CA 1
ATOM 688 C C . LYS A 1 90 ? -0.46100 27.80800 68.98600 1.000 25.17496 99 LYS A C 1
ATOM 689 O O . LYS A 1 90 ? -0.11900 28.88700 68.49000 1.000 30.65285 99 LYS A O 1
ATOM 695 N N . ALA A 1 91 ? 0.39600 26.81300 69.19400 1.000 21.90868 100 ALA A N 1
ATOM 696 C CA . ALA A 1 91 ? 1.82300 26.95900 68.95100 1.000 21.52805 100 ALA A CA 1
ATOM 697 C C . ALA A 1 91 ? 2.40000 25.59900 68.61000 1.000 22.70558 100 ALA A C 1
ATOM 698 O O . ALA A 1 91 ? 1.78500 24.56000 68.85800 1.000 24.15471 100 ALA A O 1
ATOM 700 N N . ASP A 1 92 ? 3.59100 25.60900 68.01800 1.000 21.14160 101 ASP A N 1
ATOM 701 C CA . ASP A 1 92 ? 4.39000 24.40400 67.87900 1.000 21.01163 101 ASP A CA 1
ATOM 702 C C . ASP A 1 92 ? 5.45200 24.37400 68.97700 1.000 22.71461 101 ASP A C 1
ATOM 703 O O . ASP A 1 92 ? 5.60900 25.31700 69.76400 1.000 22.44068 101 ASP A O 1
ATOM 708 N N . PHE A 1 93 ? 6.15900 23.25100 69.04200 1.000 22.47400 102 PHE A N 1
ATOM 709 C CA . PHE A 1 93 ? 7.24600 23.05600 69.98400 1.000 20.69882 102 PHE A CA 1
ATOM 710 C C . PHE A 1 93 ? 8.47700 22.54400 69.26100 1.000 21.68009 102 PHE A C 1
ATOM 711 O O . PHE A 1 93 ? 8.38000 21.79800 68.28700 1.000 22.96027 102 PHE A O 1
ATOM 719 N N . SER A 1 94 ? 9.64000 22.94000 69.76600 1.000 20.58718 103 SER A N 1
ATOM 720 C CA . SER A 1 94 ? 10.86400 22.26900 69.37900 1.000 20.57088 103 SER A CA 1
ATOM 721 C C . SER A 1 94 ? 10.83600 20.82100 69.86300 1.000 20.48961 103 SER A C 1
ATOM 722 O O . SER A 1 94 ? 9.96200 20.40600 70.64000 1.000 21.61767 103 SER A O 1
ATOM 725 N N . GLU A 1 95 ? 11.79700 20.03900 69.37300 1.000 22.30398 104 GLU A N 1
ATOM 726 C CA . GLU A 1 95 ? 12.04800 18.75700 69.99400 1.000 22.46767 104 GLU A CA 1
ATOM 727 C C . GLU A 1 95 ? 12.34400 18.98500 71.47500 1.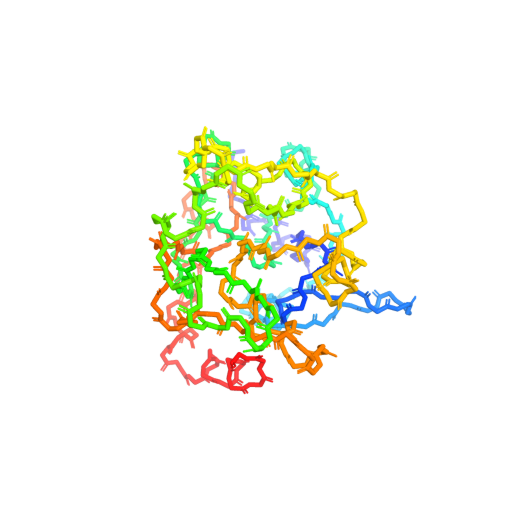000 21.55404 104 GLU A C 1
ATOM 728 O O . GLU A 1 95 ? 12.80000 20.06600 71.86800 1.000 23.30862 104 GLU A O 1
ATOM 734 N N . PRO A 1 96 ? 12.08000 17.99900 72.31600 1.000 21.73899 105 PRO A N 1
ATOM 735 C CA . PRO A 1 96 ? 12.28700 18.19100 73.75600 1.000 19.89120 105 PRO A CA 1
ATOM 736 C C . PRO A 1 96 ? 13.75800 18.20200 74.12200 1.000 22.31654 105 PRO A C 1
ATOM 737 O O . PRO A 1 96 ? 14.59600 17.56200 73.48100 1.000 25.63552 105 PRO A O 1
ATOM 741 N N . TYR A 1 97 ? 14.06900 18.92500 75.19700 1.000 22.92057 106 TYR A N 1
ATOM 742 C CA . TYR A 1 97 ? 15.42800 18.95400 75.71300 1.000 26.12512 106 TYR A CA 1
ATOM 743 C C . TYR A 1 97 ? 15.57800 18.27100 77.06100 1.000 24.64961 106 TYR A C 1
ATOM 744 O O . TYR A 1 97 ? 16.71400 18.08100 77.51400 1.000 29.36708 106 TYR A O 1
ATOM 753 N N . MET A 1 98 ? 14.47900 17.89200 77.70800 1.000 22.90440 107 MET A N 1
ATOM 754 C CA . MET A 1 98 ? 14.57900 17.06300 78.89700 1.000 26.30954 107 MET A CA 1
ATOM 755 C C . MET A 1 98 ? 13.20400 16.52200 79.24900 1.000 25.31543 107 MET A C 1
ATOM 756 O O . MET A 1 98 ? 12.17300 17.04300 78.81200 1.000 26.84532 107 MET A O 1
ATOM 761 N N . THR A 1 99 ? 13.21300 15.44100 80.01600 1.000 27.59215 108 THR A N 1
ATOM 762 C CA . THR A 1 99 ? 12.01100 14.78100 80.48800 1.000 29.11654 108 THR A CA 1
ATOM 763 C C . THR A 1 99 ? 11.77200 15.16700 81.94300 1.000 28.40210 108 THR A C 1
ATOM 764 O O . THR A 1 99 ? 12.71400 15.34900 82.72000 1.000 31.82234 108 THR A O 1
ATOM 768 N N . ASP A 1 100 ? 10.50200 15.29200 82.30700 1.000 29.30158 109 ASP A N 1
ATOM 769 C CA . ASP A 1 100 ? 10.13900 15.66700 83.67300 1.000 31.28741 109 ASP A CA 1
ATOM 770 C C . ASP A 1 100 ? 8.83300 14.95900 84.02300 1.000 29.92173 109 ASP A C 1
ATOM 771 O O . ASP A 1 100 ? 8.48600 13.93500 83.42200 1.000 31.06875 109 ASP A O 1
ATOM 776 N N . GLY A 1 101 ? 8.11600 15.50000 84.99200 1.000 28.58104 110 GLY A N 1
ATOM 777 C CA . GLY A 1 101 ? 6.82600 14.96700 85.38200 1.000 26.19535 110 GLY A CA 1
ATOM 778 C C . GLY A 1 101 ? 6.46100 15.48000 86.75300 1.000 27.27619 110 GLY A C 1
ATOM 779 O O . GLY A 1 101 ? 7.25800 16.11200 87.43400 1.000 30.04655 110 GLY A O 1
ATOM 780 N N . LYS A 1 102 ? 5.22400 15.20600 87.15600 1.000 27.03500 111 LYS A N 1
ATOM 781 C CA . LYS A 1 102 ? 4.73000 15.70500 88.43100 1.000 24.61093 111 LYS A CA 1
ATOM 782 C C . LYS A 1 102 ? 5.02900 14.70100 89.53500 1.000 24.94949 111 LYS A C 1
ATOM 783 O O . LYS A 1 102 ? 4.83800 13.49500 89.36400 1.000 26.36449 111 LYS A O 1
ATOM 789 N N . THR A 1 103 ? 5.47700 15.20900 90.67500 1.000 24.44516 112 THR A N 1
ATOM 790 C CA . THR A 1 103 ? 5.81100 14.33900 91.79500 1.000 25.05578 112 THR A CA 1
ATOM 791 C C . THR A 1 103 ? 5.61300 15.11400 93.09900 1.000 25.95341 112 THR A C 1
ATOM 792 O O . THR A 1 103 ? 5.62100 16.34800 93.10100 1.000 24.01273 112 T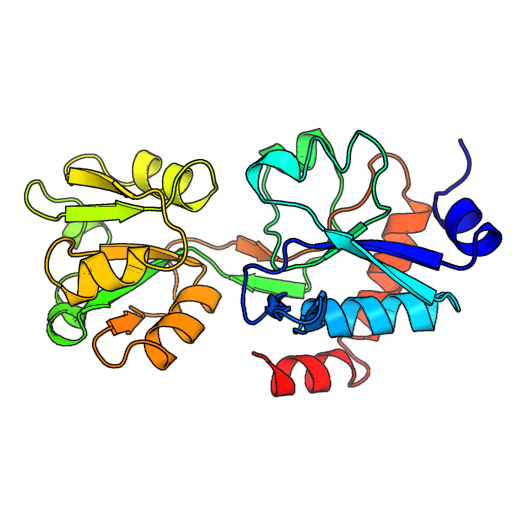HR A O 1
ATOM 796 N N . PRO A 1 104 ? 5.40400 14.40700 94.21200 1.000 25.27012 113 PRO A N 1
ATOM 797 C CA . PRO A 1 104 ? 5.11300 15.10500 95.47200 1.000 25.30353 113 PRO A CA 1
ATOM 798 C C . PRO A 1 104 ? 6.34800 15.72400 96.10900 1.000 24.50612 113 PRO A C 1
ATOM 799 O O . PRO A 1 104 ? 7.47900 15.26400 95.93200 1.000 24.67455 113 PRO A O 1
ATOM 803 N N . ILE A 1 105 ? 6.10500 16.77700 96.87900 1.000 23.49619 114 ILE A N 1
ATOM 804 C CA . ILE A 1 105 ? 7.05600 17.27200 97.86500 1.000 24.59882 114 ILE A CA 1
ATOM 805 C C . ILE A 1 105 ? 6.31100 17.37900 99.19000 1.000 24.62540 114 ILE A C 1
ATOM 806 O O . ILE A 1 105 ? 5.17200 17.86400 99.23400 1.000 23.63430 114 ILE A O 1
ATOM 811 N N . VAL A 1 106 ? 6.92900 16.86300 100.25800 1.000 25.71951 115 VAL A N 1
ATOM 812 C CA . VAL A 1 106 ? 6.28500 16.66900 101.55400 1.000 25.87631 115 VAL A CA 1
ATOM 813 C C . VAL A 1 106 ? 7.29000 16.99000 102.65100 1.000 28.13002 115 VAL A C 1
ATOM 814 O O . VAL A 1 106 ? 8.46900 17.23100 102.39500 1.000 28.00209 115 VAL A O 1
ATOM 818 N N . ARG A 1 107 ? 6.80200 17.00100 103.89200 1.000 27.86368 116 ARG A N 1
ATOM 819 C CA . ARG A 1 107 ? 7.70000 17.08700 105.03400 1.000 29.38797 116 ARG A CA 1
ATOM 820 C C . ARG A 1 107 ? 8.55500 15.82600 105.07100 1.000 29.36734 116 ARG A C 1
ATOM 821 O O . ARG A 1 107 ? 8.06400 14.72200 104.82500 1.000 31.35261 116 ARG A O 1
ATOM 829 N N . CYS A 1 108 ? 9.84600 15.99500 105.36000 1.000 29.91572 117 CYS A N 1
ATOM 830 C CA . CYS A 1 108 ? 10.76000 14.85000 105.31900 1.000 34.84152 117 CYS A CA 1
ATOM 831 C C . CYS A 1 108 ? 10.27100 13.69500 106.18800 1.000 37.79441 117 CYS A C 1
ATOM 832 O O . CYS A 1 108 ? 10.41800 12.52600 105.81100 1.000 35.45865 117 CYS A O 1
ATOM 835 N N . GLU A 1 109 ? 9.68200 13.99800 107.34900 1.000 34.90659 118 GLU A N 1
ATOM 836 C CA . GLU A 1 109 ? 9.17800 12.94100 108.22000 1.000 36.02007 118 GLU A CA 1
ATOM 837 C C . GLU A 1 109 ? 8.01700 12.17900 107.59600 1.000 39.94135 118 GLU A C 1
ATOM 838 O O . GLU A 1 109 ? 7.67900 11.09400 108.08000 1.000 39.96565 118 GLU A O 1
ATOM 844 N N . ASP A 1 110 ? 7.40500 12.71700 106.53700 1.000 33.54218 119 ASP A N 1
ATOM 845 C CA . ASP A 1 110 ? 6.24700 12.11600 105.88700 1.000 39.14826 119 ASP A CA 1
ATOM 846 C C . ASP A 1 110 ? 6.60300 11.39800 104.59400 1.000 35.79062 119 ASP A C 1
ATOM 847 O O . ASP A 1 110 ? 5.70000 10.96000 103.87500 1.000 38.99085 119 ASP A O 1
ATOM 852 N N . ALA A 1 111 ? 7.89400 11.27100 104.27800 1.000 35.03147 120 ALA A N 1
ATOM 853 C CA . ALA A 1 111 ? 8.29100 10.76700 102.96500 1.000 34.57509 120 ALA A CA 1
ATOM 854 C C . ALA A 1 111 ? 7.66700 9.41000 102.66600 1.000 43.40187 120 ALA A C 1
ATOM 855 O O . ALA A 1 111 ? 7.27500 9.13700 101.52700 1.000 39.78414 120 ALA A O 1
ATOM 857 N N . ASP A 1 112 ? 7.55800 8.54300 103.67300 1.000 41.31022 121 ASP A N 1
ATOM 858 C CA . ASP A 1 112 ? 7.02300 7.20900 103.42800 1.000 42.66902 121 ASP A CA 1
ATOM 859 C C . ASP A 1 112 ? 5.50200 7.17500 103.37500 1.000 39.78588 121 ASP A C 1
ATOM 860 O O . ASP A 1 112 ? 4.93400 6.19300 102.88400 1.000 41.83793 121 ASP A O 1
ATOM 865 N N . LYS A 1 113 ? 4.83200 8.22200 103.85300 1.000 37.15619 122 LYS A N 1
ATOM 866 C CA . LYS A 1 113 ? 3.37500 8.24000 103.88500 1.000 37.74881 122 LYS A CA 1
ATOM 867 C C . LYS A 1 113 ? 2.74600 8.56300 102.53700 1.000 40.64528 122 LYS A C 1
ATOM 868 O O . LYS A 1 113 ? 1.56700 8.24900 102.33200 1.000 36.50765 122 LYS A O 1
ATOM 874 N N . TYR A 1 114 ? 3.49200 9.18300 101.62400 1.000 38.83402 123 TYR A N 1
ATOM 875 C CA . TYR A 1 114 ? 2.92500 9.78500 100.41600 1.000 38.72036 123 TYR A CA 1
ATOM 876 C C . TYR A 1 114 ? 3.69600 9.36100 99.17200 1.000 36.39420 123 TYR A C 1
ATOM 877 O O . TYR A 1 114 ? 4.00800 10.17000 98.29200 1.000 35.86233 123 TYR A O 1
ATOM 886 N N . GLN A 1 115 ? 3.98800 8.06600 99.06500 1.000 37.26911 124 GLN A N 1
ATOM 887 C CA . GLN A 1 115 ? 4.70100 7.55600 97.89900 1.000 38.91643 124 GLN A CA 1
ATOM 888 C C . GLN A 1 115 ? 3.78200 7.31200 96.70700 1.000 40.65446 124 GLN A C 1
ATOM 889 O O . GLN A 1 115 ? 4.24500 7.35900 95.56200 1.000 41.33434 124 GLN A O 1
ATOM 895 N N . THR A 1 116 ? 2.49800 7.05000 96.94500 1.000 38.50800 125 THR A N 1
ATOM 896 C CA . THR A 1 116 ? 1.56100 6.70300 95.88600 1.000 38.06838 125 THR A CA 1
ATOM 897 C C . THR A 1 116 ? 0.37300 7.65400 95.92200 1.000 36.09090 125 THR A C 1
ATOM 898 O O . THR A 1 116 ? 0.08300 8.28600 96.94100 1.000 37.54056 125 THR A O 1
ATOM 902 N N . LEU A 1 117 ? -0.31800 7.74900 94.78100 1.000 39.18331 126 LEU A N 1
ATOM 903 C CA . LEU A 1 117 ? -1.53400 8.55500 94.72500 1.000 42.72088 126 LEU A CA 1
ATOM 904 C C . LEU A 1 117 ? -2.63100 7.99000 95.62400 1.000 43.81187 126 LEU A C 1
ATOM 905 O O . LEU A 1 117 ? -3.42600 8.75500 96.18700 1.000 38.67266 126 LEU A O 1
ATOM 910 N N . GLU A 1 118 ? -2.69600 6.66200 95.77100 1.000 45.04434 127 GLU A N 1
ATOM 911 C CA . GLU A 1 118 ? -3.68000 6.07700 96.68000 1.000 48.32069 127 GLU A CA 1
ATOM 912 C C . GLU A 1 118 ? -3.44700 6.52500 98.11500 1.000 45.67798 127 GLU A C 1
ATOM 913 O O . GLU A 1 118 ? -4.40600 6.66800 98.88600 1.000 45.01616 127 GLU A O 1
ATOM 919 N N . GLN A 1 119 ? -2.18500 6.73400 98.49800 1.000 42.37863 128 GLN A N 1
ATOM 920 C CA . GLN A 1 119 ? -1.90300 7.25800 99.83000 1.000 43.15507 128 GLN A CA 1
ATOM 921 C C . GLN A 1 119 ? -2.30400 8.72200 99.93300 1.000 42.39603 128 GLN A C 1
ATOM 922 O O . GLN A 1 119 ? -2.84200 9.15700 100.95600 1.000 41.22896 128 GLN A O 1
ATOM 928 N N . ILE A 1 120 ? -2.06200 9.49200 98.87200 1.000 36.99481 129 ILE A N 1
ATOM 929 C CA . ILE A 1 120 ? -2.32100 10.92400 98.92000 1.000 41.32985 129 ILE A CA 1
ATOM 930 C C . ILE A 1 120 ? -3.81500 11.20100 98.84400 1.000 36.98913 129 ILE A C 1
ATOM 931 O O . ILE A 1 120 ? -4.32600 12.11200 99.50500 1.000 39.87983 129 ILE A O 1
ATOM 936 N N . ASP A 1 121 ? -4.54000 10.41800 98.04800 1.000 40.28990 130 ASP A N 1
ATOM 937 C CA . ASP A 1 121 ? -5.94200 10.70700 97.74500 1.000 43.97655 130 ASP A CA 1
ATOM 938 C C . ASP A 1 121 ? -6.85700 10.10100 98.81100 1.000 46.40151 130 ASP A C 1
ATOM 939 O O . ASP A 1 121 ? -7.58200 9.13100 98.58500 1.000 45.99748 130 ASP A O 1
ATOM 944 N N . ARG A 1 122 ? -6.83400 10.72000 99.98800 1.000 45.55031 131 ARG A N 1
ATOM 945 C CA . ARG A 1 122 ? -7.65500 10.26700 101.10100 1.000 44.62019 131 ARG A CA 1
ATOM 946 C C . ARG A 1 122 ? -8.26200 11.46400 101.81900 1.000 49.01252 131 ARG A C 1
ATOM 947 O O . ARG A 1 122 ? -7.66100 12.54400 101.85300 1.000 45.09091 131 ARG A O 1
ATOM 955 N N . PRO A 1 123 ? -9.43700 11.28400 102.43000 1.000 49.07850 132 PRO A N 1
ATOM 956 C CA . PRO A 1 123 ? -10.23800 12.44600 102.85900 1.000 49.18204 132 PRO A CA 1
ATOM 957 C C . PRO A 1 123 ? -9.52100 13.42200 103.77400 1.000 47.71773 132 PRO A C 1
ATOM 958 O O . PRO A 1 123 ? -9.84700 14.61700 103.75300 1.000 50.00324 132 PRO A O 1
ATOM 962 N N . ASP A 1 124 ? -8.56800 12.96400 104.58400 1.000 52.65502 133 ASP A N 1
ATOM 963 C CA . ASP A 1 124 ? -7.92800 13.83300 105.56300 1.000 50.78837 133 ASP A CA 1
ATOM 964 C C . ASP A 1 124 ? -6.59700 14.41000 105.10200 1.000 50.38581 133 ASP A C 1
ATOM 965 O O . ASP A 1 124 ? -6.02000 15.23400 105.82000 1.000 49.44933 133 ASP A O 1
ATOM 970 N N . VAL A 1 125 ? -6.09400 13.99600 103.93800 1.000 47.09486 134 VAL A N 1
ATOM 971 C CA . VAL A 1 125 ? -4.85300 14.55500 103.41500 1.000 43.63026 134 VAL A CA 1
ATOM 972 C C . VAL A 1 125 ? -5.13200 15.94000 102.85100 1.000 40.55394 134 VAL A C 1
ATOM 973 O O . VAL A 1 125 ? -6.11100 16.14600 102.12200 1.000 38.64144 134 VAL A O 1
ATOM 977 N N . ARG A 1 126 ? -4.28900 16.90200 103.20400 1.000 33.65843 135 ARG A N 1
ATOM 978 C CA . ARG A 1 126 ? -4.44300 18.28300 102.76200 1.000 33.03168 135 ARG A CA 1
ATOM 979 C C . ARG A 1 126 ? -3.43000 18.54100 101.65300 1.000 34.60709 135 ARG A C 1
ATOM 980 O O . ARG A 1 126 ? -2.23300 18.68800 101.91200 1.000 30.46413 135 ARG A O 1
ATOM 988 N N . VAL A 1 127 ? -3.91900 18.59000 100.41800 1.000 36.27775 136 VAL A N 1
ATOM 989 C CA . VAL A 1 127 ? -3.09000 18.88000 99.25300 1.000 28.43604 136 VAL A CA 1
ATOM 990 C C . VAL A 1 127 ? -3.18200 20.36900 98.96500 1.000 31.75090 136 VAL A C 1
ATOM 991 O O . VAL A 1 127 ? -4.28100 20.93100 98.92600 1.000 35.05570 136 VAL A O 1
ATOM 995 N N . VAL A 1 128 ? -2.03300 21.01500 98.77400 1.000 28.77715 137 VAL A N 1
ATOM 996 C CA . VAL A 1 128 ? -1.97700 22.42700 98.40300 1.000 26.03370 137 VAL A CA 1
ATOM 997 C C . VAL A 1 128 ? -1.43600 22.54100 96.98200 1.000 26.40293 137 VAL A C 1
ATOM 998 O O . VAL A 1 128 ? -0.67900 21.68300 96.51900 1.000 25.22220 137 VAL A O 1
ATOM 1002 N N . VAL A 1 129 ? -1.86500 23.58800 96.27100 1.000 25.08628 138 VAL A N 1
ATOM 1003 C CA . VAL A 1 129 ? -1.45500 23.76200 94.87600 1.000 23.50014 138 VAL A CA 1
ATOM 1004 C C . VAL A 1 129 ? -1.56800 25.23200 94.50400 1.000 28.52323 138 VAL A C 1
ATOM 1005 O O . VAL A 1 129 ? -2.40800 25.96300 95.03500 1.000 27.36561 138 VAL A O 1
ATOM 1009 N N . ASN A 1 130 ? -0.69800 25.67500 93.60000 1.000 25.29094 139 ASN A N 1
ATOM 1010 C CA . ASN A 1 130 ? -0.77800 27.02800 93.07900 1.000 27.83532 139 ASN A CA 1
ATOM 1011 C C . ASN A 1 130 ? -1.83300 27.09300 91.97400 1.000 25.67730 139 ASN A C 1
ATOM 1012 O O . ASN A 1 130 ? -2.11100 26.09200 91.30800 1.000 23.95094 139 ASN A O 1
ATOM 1017 N N . PRO A 1 131 ? -2.44500 28.25900 91.77000 1.000 27.21914 140 PRO A N 1
ATOM 1018 C CA . PRO A 1 131 ? -3.59900 28.33500 90.87200 1.000 29.03963 140 PRO A CA 1
ATOM 1019 C C . PRO A 1 131 ? -3.25800 28.44400 89.39500 1.000 30.31039 140 PRO A C 1
ATOM 1020 O O . PRO A 1 131 ? -2.24900 29.02700 88.99000 1.000 30.34216 140 PRO A O 1
ATOM 1024 N N . GLY A 1 132 ? -4.14900 27.87200 88.59100 1.000 26.97793 141 GLY A N 1
ATOM 1025 C CA . GLY A 1 132 ? -4.32900 28.28300 87.21300 1.000 29.60977 141 GLY A CA 1
ATOM 1026 C C . GLY A 1 132 ? -3.52400 27.53200 86.18300 1.000 33.70757 141 GLY A C 1
ATOM 1027 O O . GLY A 1 132 ? -3.73900 27.74700 84.97900 1.000 32.96582 141 GLY A O 1
ATOM 1028 N N . GLY A 1 133 ? -2.61200 26.65600 86.59900 1.000 30.63572 142 GLY A N 1
ATOM 1029 C CA . GLY A 1 133 ? -1.70600 26.03900 85.65000 1.000 29.25681 142 GLY A CA 1
ATOM 1030 C C . GLY A 1 133 ? -1.76200 24.53100 85.59100 1.000 29.08628 142 GLY A C 1
ATOM 1031 O O . GLY A 1 133 ? -2.78000 23.91400 85.93500 1.000 27.89824 142 GLY A O 1
ATOM 1032 N N . THR A 1 134 ? -0.65700 23.92000 85.15800 1.000 25.64645 143 THR A N 1
ATOM 1033 C CA . THR A 1 134 ? -0.64100 22.47100 85.00100 1.000 25.59216 143 THR A CA 1
ATOM 1034 C C . THR A 1 134 ? -0.64300 21.74400 86.34600 1.000 24.80231 143 THR A C 1
ATOM 1035 O O . THR A 1 134 ? -1.09300 20.59500 86.41300 1.000 25.52492 143 THR A O 1
ATOM 1039 N N . ASN A 1 135 ? -0.14900 22.37700 87.41300 1.000 25.48095 144 ASN A N 1
ATOM 1040 C CA . ASN A 1 135 ? -0.20200 21.73500 88.72900 1.000 22.81362 144 ASN A CA 1
ATOM 1041 C C . ASN A 1 135 ? -1.64200 21.57800 89.21600 1.000 24.96976 144 ASN A C 1
ATOM 1042 O O . ASN A 1 135 ? -2.03000 20.50500 89.69700 1.000 25.42798 144 ASN A O 1
ATOM 1047 N N . GLU A 1 136 ? -2.44500 22.64100 89.12100 1.000 26.12634 145 GLU A N 1
ATOM 1048 C CA . GLU A 1 136 ? -3.82900 22.53500 89.58100 1.000 25.89853 145 GLU A CA 1
ATOM 1049 C C . GLU A 1 136 ? -4.60400 21.56000 88.70800 1.000 27.43994 145 GLU A C 1
ATOM 1050 O O . GLU A 1 136 ? -5.41100 20.76500 89.20600 1.000 28.93748 145 GLU A O 1
ATOM 1056 N N . ARG A 1 137 ? -4.37000 21.60500 87.39700 1.000 26.15256 146 ARG A N 1
ATOM 1057 C CA . ARG A 1 137 ? -4.97500 20.63400 86.49700 1.000 26.57654 146 ARG A CA 1
ATOM 1058 C C . ARG A 1 137 ? -4.67000 19.21300 86.94500 1.000 28.22157 146 ARG A C 1
ATOM 1059 O O . ARG A 1 137 ? -5.57000 18.36600 87.00300 1.000 33.13218 146 ARG A O 1
ATOM 1067 N N . PHE A 1 138 ? -3.40900 18.93600 87.28900 1.000 27.10954 147 PHE A N 1
ATOM 1068 C CA . PHE A 1 138 ? -3.03300 17.590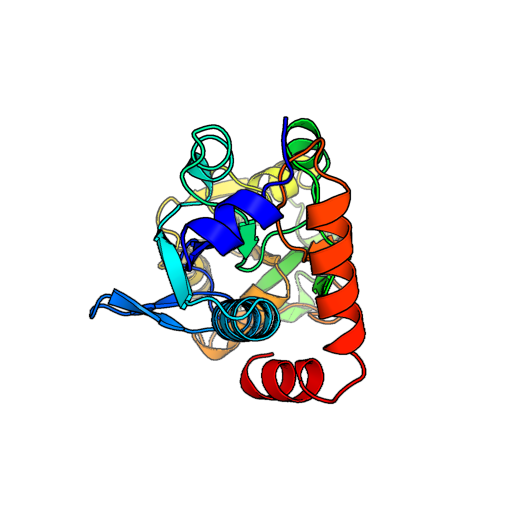00 87.70300 1.000 28.99725 147 PHE A CA 1
ATOM 1069 C C . PHE A 1 138 ? -3.74900 17.19400 88.98600 1.000 29.08331 147 PHE A C 1
ATOM 1070 O O . PHE A 1 138 ? -4.27300 16.07900 89.10500 1.000 32.03871 147 PHE A O 1
ATOM 1078 N N . ALA A 1 139 ? -3.77600 18.09800 89.96000 1.000 26.76764 148 ALA A N 1
ATOM 1079 C CA . ALA A 1 139 ? -4.37200 17.76900 91.25000 1.000 29.88160 148 ALA A CA 1
ATOM 1080 C C . ALA A 1 139 ? -5.85000 17.44700 91.09400 1.000 37.13372 148 ALA A C 1
ATOM 1081 O O . ALA A 1 139 ? -6.35200 16.47300 91.66600 1.000 36.66662 148 ALA A O 1
ATOM 1083 N N . ARG A 1 140 ? -6.56400 18.25800 90.31500 1.000 36.69123 149 ARG A N 1
ATOM 1084 C CA . ARG A 1 140 ? -8.00600 18.06600 90.18900 1.000 35.69824 149 ARG A CA 1
ATOM 1085 C C . ARG A 1 140 ? -8.34000 16.83100 89.36800 1.000 36.85652 149 ARG A C 1
ATOM 1086 O O . ARG A 1 140 ? -9.39200 16.21700 89.57400 1.000 39.71400 149 ARG A O 1
ATOM 1094 N N . ALA A 1 141 ? -7.44900 16.43200 88.46800 1.000 32.64017 150 ALA A N 1
ATOM 1095 C CA . ALA A 1 141 ? -7.66000 15.23900 87.66400 1.000 36.14855 150 ALA A CA 1
ATOM 1096 C C . ALA A 1 141 ? -7.35000 13.95000 88.41300 1.000 45.71822 150 ALA A C 1
ATOM 1097 O O . ALA A 1 141 ? -7.81400 12.88400 87.99000 1.000 49.62083 150 ALA A O 1
ATOM 1099 N N . HIS A 1 142 ? -6.58200 14.01100 89.50400 1.000 38.71274 151 HIS A N 1
ATOM 1100 C CA . HIS A 1 142 ? -6.07700 12.80100 90.14700 1.000 40.64565 151 HIS A CA 1
ATOM 1101 C C . HIS A 1 142 ? -6.42400 12.69200 91.62400 1.000 38.02066 151 HIS A C 1
ATOM 1102 O O . HIS A 1 142 ? -5.89600 11.80200 92.30000 1.000 50.26435 151 HIS A O 1
ATOM 1109 N N . LEU A 1 143 ? -7.27300 13.56700 92.15400 1.000 42.56851 152 LEU A N 1
ATOM 1110 C CA . LEU A 1 143 ? -7.58500 13.57300 93.58200 1.000 41.05384 152 LEU A CA 1
ATOM 1111 C C . LEU A 1 143 ? -9.09500 13.67200 93.75800 1.000 53.07937 152 LEU A C 1
ATOM 1112 O O . LEU A 1 143 ? -9.67800 14.74400 93.56200 1.000 54.93218 152 LEU A O 1
ATOM 1117 N N . LYS A 1 144 ? -9.72000 12.56100 94.14900 1.000 48.85728 153 LYS A N 1
ATOM 1118 C CA . LYS A 1 144 ? -11.16400 12.51000 94.33300 1.000 53.36815 153 LYS A CA 1
ATOM 1119 C C . LYS A 1 144 ? -11.60200 12.62500 95.78900 1.000 54.99864 153 LYS A C 1
ATOM 1120 O O . LYS A 1 144 ? -12.77400 12.92900 96.04200 1.000 53.91918 153 LYS A O 1
ATOM 1126 N N . GLN A 1 145 ? -10.70200 12.40000 96.74600 1.000 48.87384 154 GLN A N 1
ATOM 1127 C CA . GLN A 1 145 ? -11.04600 12.44500 98.16200 1.000 49.64872 154 GLN A CA 1
ATOM 1128 C C . GLN A 1 145 ? -10.31700 13.52500 98.95100 1.000 46.12303 154 GLN A C 1
ATOM 1129 O O . G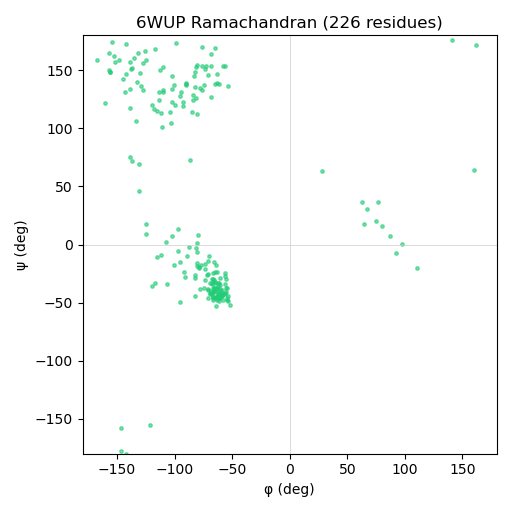LN A 1 145 ? -10.90200 14.08600 99.88200 1.000 48.70704 154 GLN A O 1
ATOM 1135 N N . ALA A 1 146 ? -9.07500 13.84900 98.59400 1.000 46.77506 155 ALA A N 1
ATOM 1136 C CA . ALA A 1 146 ? -8.27300 14.77000 99.38500 1.000 42.25659 155 ALA A CA 1
ATOM 1137 C C . ALA A 1 146 ? -8.82200 16.19200 99.31900 1.000 39.50233 155 ALA A C 1
ATOM 1138 O O . ALA A 1 146 ? -9.47300 16.59100 98.35000 1.000 42.91387 155 ALA A O 1
ATOM 1140 N N . GLN A 1 147 ? -8.53900 16.96100 100.36700 1.000 41.72259 156 GLN A N 1
ATOM 1141 C CA . GLN A 1 147 ? -8.91500 18.37000 100.42500 1.000 45.18848 156 GLN A CA 1
ATOM 1142 C C . GLN A 1 147 ? -7.88900 19.17700 99.63600 1.000 44.79064 156 GLN A C 1
ATOM 1143 O O . GLN A 1 147 ? -6.72500 19.27300 100.03700 1.000 40.91158 156 GLN A O 1
ATOM 1149 N N . ILE A 1 148 ? -8.30800 19.75700 98.51600 1.000 35.85250 157 ILE A N 1
ATOM 1150 C CA . ILE A 1 148 ? -7.42300 20.59100 97.70900 1.000 35.14464 157 ILE A CA 1
ATOM 1151 C C . ILE A 1 148 ? -7.59700 22.03500 98.14400 1.000 35.16617 157 ILE A C 1
ATOM 1152 O O . ILE A 1 148 ? -8.71300 22.56500 98.13700 1.000 41.79359 157 ILE A O 1
ATOM 1157 N N . THR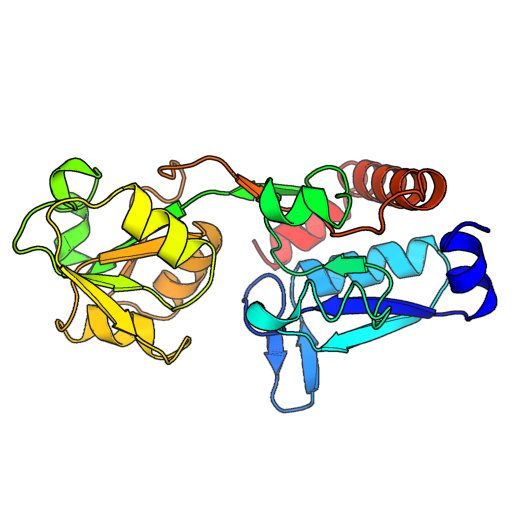 A 1 149 ? -6.50200 22.66000 98.55100 1.000 29.50592 158 THR A N 1
ATOM 1158 C CA . THR A 1 149 ? -6.45700 24.07600 98.86500 1.000 30.18376 158 THR A CA 1
ATOM 1159 C C . THR A 1 149 ? -5.63800 24.75200 97.78100 1.000 35.75031 158 THR A C 1
ATOM 1160 O O . THR A 1 149 ? -4.57000 24.25100 97.40500 1.000 32.65141 158 THR A O 1
ATOM 1164 N N . VAL A 1 150 ? -6.14800 25.86200 97.26000 1.000 33.09802 159 VAL A N 1
ATOM 1165 C CA . VAL A 1 150 ? -5.42600 26.67300 96.29100 1.000 31.37291 159 VAL A CA 1
ATOM 1166 C C . VAL A 1 150 ? -4.81400 27.84200 97.04200 1.000 39.33433 159 VAL A C 1
ATOM 1167 O O . VAL A 1 150 ? -5.52500 28.63200 97.67900 1.000 37.22677 159 VAL A O 1
ATOM 1171 N N . TYR A 1 151 ? -3.49700 27.94100 96.98700 1.000 34.14453 160 TYR A N 1
ATOM 1172 C CA . TYR A 1 151 ? -2.77500 28.99300 97.66600 1.000 38.11695 160 TYR A CA 1
ATOM 1173 C C . TYR A 1 151 ? -2.20800 29.93800 96.62500 1.000 35.66954 160 TYR A C 1
ATOM 1174 O O . TYR A 1 151 ? -1.59700 29.47600 95.65300 1.000 37.24867 160 TYR A O 1
ATOM 1183 N N . PRO A 1 152 ? -2.38800 31.25100 96.78400 1.000 38.65805 161 PRO A N 1
ATOM 1184 C CA . PRO A 1 152 ? -2.10200 32.17400 95.67700 1.000 43.36787 161 PRO A CA 1
ATOM 1185 C C . PRO A 1 152 ? -0.63800 32.56000 95.51900 1.000 44.79731 161 PRO A C 1
ATOM 1186 O O . PRO A 1 152 ? -0.20300 32.86000 94.40200 1.000 46.25512 161 PRO A O 1
ATOM 1190 N N . ASP A 1 153 ? 0.13400 32.56700 96.60600 1.000 37.29826 162 ASP A N 1
ATOM 1191 C CA . ASP A 1 153 ? 1.51300 33.05200 96.57100 1.000 40.51006 162 ASP A CA 1
ATOM 1192 C C . ASP A 1 153 ? 2.43300 31.92200 96.10700 1.000 44.72956 162 ASP A C 1
ATOM 1193 O O . ASP A 1 153 ? 2.59900 30.91900 96.80700 1.000 39.93522 162 ASP A O 1
ATOM 1198 N N . ASN A 1 154 ? 3.04400 32.09000 94.92700 1.000 42.41809 163 ASN A N 1
ATOM 1199 C CA . ASN A 1 154 ? 3.82700 31.01000 94.32800 1.000 38.41682 163 ASN A CA 1
ATOM 1200 C C . ASN A 1 154 ? 5.13600 30.74800 95.05500 1.000 39.90097 163 ASN A C 1
ATOM 1201 O O . ASN A 1 154 ? 5.76500 29.71300 94.80900 1.000 43.36829 163 ASN A O 1
ATOM 1206 N N . VAL A 1 155 ? 5.57200 31.65900 95.91700 1.000 36.57909 164 VAL A N 1
ATOM 1207 C CA . VAL A 1 155 ? 6.81500 31.47400 96.65600 1.000 39.26387 164 VAL A CA 1
ATOM 1208 C C . VAL A 1 155 ? 6.55900 30.87400 98.02900 1.000 40.12779 164 VAL A C 1
ATOM 1209 O O . VAL A 1 155 ? 7.20800 29.90000 98.42800 1.000 37.93129 164 VAL A O 1
ATOM 1213 N N . THR A 1 156 ? 5.61800 31.45800 98.77400 1.000 37.79182 165 THR A N 1
ATOM 1214 C CA . THR A 1 156 ? 5.36800 31.03000 100.14200 1.000 35.97618 165 THR A CA 1
ATOM 1215 C C . THR A 1 156 ? 4.50400 29.77500 100.22900 1.000 33.35738 165 THR A C 1
ATOM 1216 O O . THR A 1 156 ? 4.24700 29.29800 101.34000 1.000 34.23607 165 THR A O 1
ATOM 1220 N N . ILE A 1 157 ? 4.09700 29.19500 99.09500 1.000 31.24276 166 ILE A N 1
ATOM 1221 C CA . ILE A 1 157 ? 3.22300 28.02400 99.13200 1.000 32.24359 166 ILE A CA 1
ATOM 1222 C C . ILE A 1 157 ? 3.91100 26.83900 99.80500 1.000 28.75196 166 ILE A C 1
ATOM 1223 O O . ILE A 1 157 ? 3.27600 26.07100 100.54200 1.000 29.16947 166 ILE A O 1
ATOM 1228 N N . PHE A 1 158 ? 5.21500 26.67500 99.57600 1.000 29.99567 167 PHE A N 1
ATOM 1229 C CA . PHE A 1 158 ? 5.91700 25.53100 100.14700 1.000 30.86420 167 PHE A CA 1
ATOM 1230 C C . PHE A 1 158 ? 5.99400 25.62500 101.66500 1.000 29.51999 167 PHE A C 1
ATOM 1231 O O . PHE A 1 158 ? 5.99500 24.59200 102.35300 1.000 29.49568 167 PHE A O 1
ATOM 1239 N N . GLN A 1 159 ? 6.01300 26.84800 102.20000 1.000 30.70496 168 GLN A N 1
ATOM 1240 C CA . GLN A 1 159 ? 5.99700 27.04400 103.64500 1.000 31.13044 168 GLN A CA 1
ATOM 1241 C C . GLN A 1 159 ? 4.70300 26.55300 104.27800 1.000 34.30956 168 GLN A C 1
ATOM 1242 O O . GLN A 1 159 ? 4.69000 26.24300 105.47500 1.000 34.29677 168 GLN A O 1
ATOM 1248 N N . GLU A 1 160 ? 3.61600 26.47900 103.50800 1.000 29.85982 169 GLU A N 1
ATOM 1249 C CA . GLU A 1 160 ? 2.38500 25.88800 104.01900 1.000 34.07144 169 GLU A CA 1
ATOM 1250 C C . GLU A 1 160 ? 2.60300 24.44600 104.45800 1.000 33.72765 169 GLU A C 1
ATOM 1251 O O . GLU A 1 160 ? 2.03200 24.00400 105.46200 1.000 33.43619 169 GLU A O 1
ATOM 1257 N N . ILE A 1 161 ? 3.40900 23.69200 103.70500 1.000 30.63607 170 ILE A N 1
ATOM 1258 C CA . ILE A 1 161 ? 3.72700 22.31800 104.08700 1.000 33.15070 170 ILE A CA 1
ATOM 1259 C C . ILE A 1 161 ? 4.65000 22.29900 105.30000 1.000 33.01501 170 ILE A C 1
ATOM 1260 O O . ILE A 1 161 ? 4.43000 21.53900 106.25300 1.000 31.85540 170 ILE A O 1
ATOM 1265 N N . VAL A 1 162 ? 5.69200 23.13500 105.28300 1.000 28.38373 171 VAL A N 1
ATOM 1266 C CA . VAL A 1 162 ? 6.62000 23.21900 106.40800 1.000 27.96648 171 VAL A CA 1
ATOM 1267 C C . VAL A 1 162 ? 5.87800 23.53300 107.70000 1.000 37.07476 171 VAL A C 1
ATOM 1268 O O . VAL A 1 162 ? 6.17500 22.96600 108.76000 1.000 35.03415 171 VAL A O 1
ATOM 1272 N N . ALA A 1 163 ? 4.91800 24.45300 107.63900 1.000 34.28111 172 ALA A N 1
ATOM 1273 C CA . ALA A 1 163 ? 4.21700 24.92300 108.82900 1.000 37.06166 172 ALA A CA 1
ATOM 1274 C C . ALA A 1 163 ? 3.10600 23.98700 109.27600 1.000 38.93869 172 ALA A C 1
ATOM 1275 O O . ALA A 1 163 ? 2.47200 24.24800 110.30400 1.000 38.48079 172 ALA A O 1
ATOM 1277 N N . GLY A 1 164 ? 2.85000 22.91400 108.53800 1.000 31.99694 173 GLY A N 1
ATOM 1278 C CA . GLY A 1 164 ? 1.81500 21.97500 108.90700 1.000 35.60406 173 GLY A CA 1
ATOM 1279 C C . GLY A 1 164 ? 0.40800 22.38600 108.55100 1.000 37.23922 173 GLY A C 1
ATOM 1280 O O . GLY A 1 164 ? -0.54100 21.79600 109.08000 1.000 40.14395 173 GLY A O 1
ATOM 1281 N N . ARG A 1 165 ? 0.23400 23.36700 107.66400 1.000 35.24631 174 ARG A N 1
ATOM 1282 C CA . ARG A 1 165 ? -1.09000 23.70900 107.17100 1.000 37.43721 174 ARG A CA 1
ATOM 1283 C C . ARG A 1 165 ? -1.47800 22.90200 105.93700 1.000 34.26193 174 ARG A C 1
ATOM 1284 O O . ARG A 1 165 ? -2.64700 22.92700 105.54000 1.000 35.67414 174 ARG A O 1
ATOM 1292 N N . ALA A 1 166 ? -0.53100 22.16800 105.34700 1.000 33.34031 175 ALA A N 1
ATOM 1293 C CA . ALA A 1 166 ? -0.78100 21.26800 104.22900 1.000 28.85197 175 ALA A CA 1
ATOM 1294 C C . ALA A 1 166 ? 0.19600 20.10400 104.32700 1.000 26.92793 175 ALA A C 1
ATOM 1295 O O . ALA A 1 166 ? 1.24400 20.20800 104.96600 1.000 30.88563 175 ALA A O 1
ATOM 1297 N N . ASP A 1 167 ? -0.15900 18.99400 103.68300 1.000 27.57515 176 ASP A N 1
ATOM 1298 C CA . ASP A 1 167 ? 0.62100 17.76100 103.73500 1.000 29.33151 176 ASP A CA 1
ATOM 1299 C C . ASP A 1 167 ? 1.38400 17.44700 102.45500 1.000 28.86488 176 ASP A C 1
ATOM 1300 O O . ASP A 1 167 ? 2.47600 16.87400 102.52100 1.000 28.34749 176 ASP A O 1
ATOM 1305 N N . VAL A 1 168 ? 0.84100 17.79400 101.29200 1.000 28.35495 177 VAL A N 1
ATOM 1306 C CA . VAL A 1 168 ? 1.42400 17.39000 100.02200 1.000 28.53962 177 VAL A CA 1
ATOM 1307 C C . VAL A 1 168 ? 1.22000 18.51200 99.01400 1.000 26.56600 177 VAL A C 1
ATOM 1308 O O . VAL A 1 168 ? 0.19000 19.19400 99.02800 1.000 27.47756 177 VAL A O 1
ATOM 1312 N N . MET A 1 169 ? 2.22000 18.72400 98.15900 1.000 24.24829 178 MET A N 1
ATOM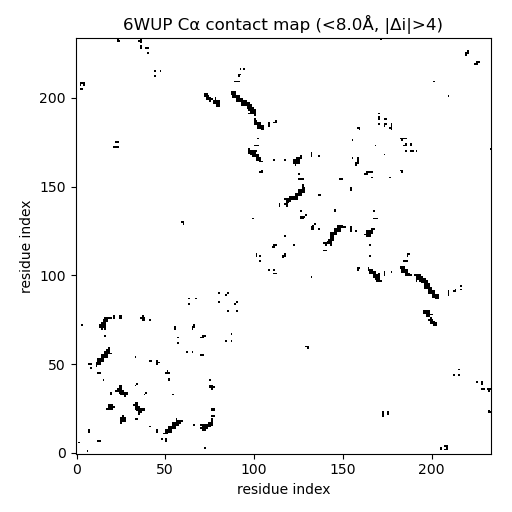 1313 C CA . MET A 1 169 ? 2.04100 19.45500 96.90700 1.000 25.50095 178 MET A CA 1
ATOM 1314 C C . MET A 1 169 ? 2.71000 18.64800 95.81400 1.000 25.69265 178 MET A C 1
ATOM 1315 O O . MET A 1 169 ? 3.79200 18.09100 96.01500 1.000 26.04686 178 MET A O 1
ATOM 1320 N N . MET A 1 170 ? 2.07800 18.58300 94.65500 1.000 24.48080 179 MET A N 1
ATOM 1321 C CA . MET A 1 170 ? 2.65100 17.87200 93.52500 1.000 23.17430 179 MET A CA 1
ATOM 1322 C C . MET A 1 170 ? 2.98400 18.89000 92.44100 1.000 25.73766 179 MET A C 1
ATOM 1323 O O . MET A 1 170 ? 2.13200 19.69900 92.05300 1.000 25.85429 179 MET A O 1
ATOM 1328 N N . THR A 1 171 ? 4.24400 18.90200 92.01700 1.000 23.15108 180 THR A N 1
ATOM 1329 C CA . THR A 1 171 ? 4.71700 19.86600 91.02700 1.000 23.42574 180 THR A CA 1
ATOM 1330 C C . THR A 1 171 ? 5.78400 19.19100 90.17200 1.000 22.58870 180 THR A C 1
ATOM 1331 O O . THR A 1 171 ? 6.06100 18.00200 90.32100 1.000 22.67943 180 THR A O 1
ATOM 1335 N N . ASP A 1 172 ? 6.36600 19.95500 89.24700 1.000 22.07860 181 ASP A N 1
ATOM 1336 C CA . ASP A 1 172 ? 7.44200 19.43100 88.40800 1.000 22.59856 181 ASP A CA 1
ATOM 1337 C C . ASP A 1 172 ? 8.55000 18.84100 89.27500 1.000 21.69371 181 ASP A C 1
ATOM 1338 O O . ASP A 1 172 ? 8.97100 19.44100 90.26400 1.000 23.17869 181 ASP A O 1
ATOM 1343 N N . ALA A 1 173 ? 9.04100 17.67000 88.87200 1.000 22.82639 182 ALA A N 1
ATOM 1344 C CA . ALA A 1 173 ? 10.13700 17.03800 89.59800 1.000 25.32112 182 ALA A CA 1
ATOM 1345 C C . ALA A 1 173 ? 11.34200 17.96500 89.72700 1.000 25.69947 182 ALA A C 1
ATOM 1346 O O . ALA A 1 173 ? 11.96800 18.02600 90.79000 1.000 25.32740 182 ALA A O 1
ATOM 1348 N N . VAL A 1 174 ? 11.68200 18.70800 88.66700 1.000 25.05497 183 VAL A N 1
ATOM 1349 C CA . VAL A 1 174 ? 12.79800 19.65200 88.77500 1.000 25.45570 183 VAL A CA 1
ATOM 1350 C C . VAL A 1 174 ? 12.52500 20.70300 89.84700 1.000 26.73017 183 VAL A C 1
ATOM 1351 O O . VAL A 1 174 ? 13.43200 21.10100 90.58900 1.000 26.25092 183 VAL A O 1
ATOM 1355 N N . GLU A 1 175 ? 11.27500 21.17100 89.96100 1.000 23.18881 184 GLU A N 1
ATOM 1356 C CA . GLU A 1 175 ? 10.99000 22.14600 91.01000 1.000 22.31283 184 GLU A CA 1
ATOM 1357 C C . GLU A 1 175 ? 11.12600 21.52300 92.39400 1.000 23.32507 184 GLU A C 1
ATOM 1358 O O . GLU A 1 175 ? 11.57500 22.18700 93.33500 1.000 27.95276 184 GLU A O 1
ATOM 1364 N N . THR A 1 176 ? 10.72300 20.26100 92.55100 1.000 23.61848 185 THR A N 1
ATOM 1365 C CA . THR A 1 176 ? 10.86800 19.65200 93.87100 1.000 23.25731 185 THR A CA 1
ATOM 1366 C C . THR A 1 176 ? 12.33300 19.52000 94.25700 1.000 24.63837 185 THR A C 1
ATOM 1367 O O . THR A 1 176 ? 12.66900 19.62600 95.44200 1.000 25.88641 185 THR A O 1
ATOM 1371 N N . ARG A 1 177 ? 13.21600 19.30700 93.27600 1.000 25.12383 186 ARG A N 1
ATOM 1372 C CA . ARG A 1 177 ? 14.64500 19.28100 93.58000 1.000 24.61382 186 ARG A CA 1
ATOM 1373 C C . ARG A 1 177 ? 15.10700 20.62300 94.11700 1.000 26.71962 186 ARG A C 1
ATOM 1374 O O . ARG A 1 177 ? 15.84900 20.68300 95.10900 1.000 28.46183 186 ARG A O 1
ATOM 1382 N N . TYR A 1 178 ? 14.68100 21.71600 93.47700 1.000 23.81068 187 TYR A N 1
ATOM 1383 C CA . TYR A 1 178 ? 15.12200 23.03100 93.92900 1.000 26.61764 187 TYR A CA 1
ATOM 1384 C C . TYR A 1 178 ? 14.53700 23.35400 95.29500 1.000 26.68704 187 TYR A C 1
ATOM 1385 O O . TYR A 1 178 ? 15.23700 23.86500 96.18000 1.000 28.20697 187 TYR A O 1
ATOM 1394 N N . GLN A 1 179 ? 13.25800 23.03000 95.50300 1.000 27.03177 188 GLN A N 1
ATOM 1395 C CA . GLN A 1 179 ? 12.59800 23.43300 96.73600 1.000 27.07865 188 GLN A CA 1
ATOM 1396 C C . GLN A 1 179 ? 13.06400 22.60700 97.93000 1.000 28.73607 188 GLN A C 1
ATOM 1397 O O . GLN A 1 179 ? 13.06900 23.10600 99.06100 1.000 28.96040 188 GLN A O 1
ATOM 1403 N N . GLN A 1 180 ? 13.44600 21.34900 97.71300 1.000 27.67340 189 GLN A N 1
ATOM 1404 C CA . GLN A 1 180 ? 13.93300 20.56300 98.84300 1.000 27.06428 189 GLN A CA 1
ATOM 1405 C C . GLN A 1 180 ? 15.32700 20.99800 99.27500 1.000 30.53948 189 GLN A C 1
ATOM 1406 O O . GLN A 1 180 ? 15.72100 20.73900 100.42100 1.000 30.27280 189 GLN A O 1
ATOM 1412 N N . LYS A 1 181 ? 16.07300 21.66300 98.39300 1.000 28.98313 190 LYS A N 1
ATOM 1413 C CA . LYS A 1 181 ? 17.33500 22.27200 98.79900 1.000 33.22645 190 LYS A CA 1
ATOM 1414 C C . LYS A 1 181 ? 17.09600 23.58200 99.54300 1.000 36.76248 190 LYS A C 1
ATOM 1415 O O . LYS A 1 181 ? 17.77900 23.87600 100.53000 1.000 41.22555 190 LYS A O 1
ATOM 1421 N N . LEU A 1 182 ? 16.10300 24.35800 99.10400 1.000 31.61444 191 LEU A N 1
ATOM 1422 C CA . LEU A 1 182 ? 15.79600 25.63200 99.74300 1.000 35.17290 191 LEU A CA 1
ATOM 1423 C C . LEU A 1 182 ? 15.16700 25.43700 101.11900 1.000 35.26612 191 LEU A C 1
ATOM 1424 O O . LEU A 1 182 ? 15.45900 26.19300 102.05200 1.000 40.60153 191 LEU A O 1
ATOM 1429 N N . HIS A 1 183 ? 14.30100 24.43400 101.27000 1.000 34.37093 192 HIS A N 1
ATOM 1430 C CA . HIS A 1 183 ? 13.60700 24.18200 102.53000 1.000 32.51314 192 HIS A CA 1
ATOM 1431 C C . HIS A 1 183 ? 14.11100 22.88800 103.16000 1.000 35.37400 192 HIS A C 1
ATOM 1432 O O . HIS A 1 183 ? 13.69300 21.79200 102.75100 1.000 33.74590 192 HIS A O 1
ATOM 1439 N N . PRO A 1 184 ? 14.98800 22.95400 104.16600 1.000 32.56652 193 PRO A N 1
ATOM 1440 C CA . PRO A 1 184 ? 15.53800 21.71500 104.73400 1.000 34.56151 193 PRO A CA 1
ATOM 1441 C C . PRO A 1 184 ? 14.48100 20.75200 105.23600 1.000 32.56373 193 PRO A C 1
ATOM 1442 O O . PRO A 1 184 ? 14.71800 19.53700 105.24200 1.000 34.75094 193 PRO A O 1
ATOM 1446 N N . GLY A 1 185 ? 13.31300 21.25200 105.64000 1.000 28.67953 194 GLY A N 1
ATOM 1447 C CA . GLY A 1 185 ? 12.27600 20.40300 106.18500 1.000 31.28620 194 GLY A CA 1
ATOM 1448 C C . GLY A 1 185 ? 11.44300 19.65800 105.17000 1.000 27.95613 194 GLY A C 1
ATOM 1449 O O . GLY A 1 185 ? 10.61200 18.83600 105.56900 1.000 31.09955 194 GLY A O 1
ATOM 1450 N N . LEU A 1 186 ? 11.63200 19.92900 103.87800 1.000 30.25612 195 LEU A N 1
ATOM 1451 C CA . LEU A 1 186 ? 10.86200 19.29300 102.82100 1.000 29.03128 195 LEU A CA 1
ATOM 1452 C C . LEU A 1 186 ? 11.73900 18.33100 102.03700 1.000 28.11151 195 LEU A C 1
ATOM 1453 O O . LEU A 1 186 ? 12.95400 18.52000 101.92300 1.000 30.15876 195 LEU A O 1
ATOM 1458 N N . CYS A 1 187 ? 11.09700 17.31700 101.47000 1.000 28.26008 196 CYS A N 1
ATOM 1459 C CA . CYS A 1 187 ? 11.78500 16.25800 100.75600 1.000 28.51290 196 CYS A CA 1
ATOM 1460 C C . CYS A 1 187 ? 10.98100 15.94100 99.50100 1.000 24.80574 196 CYS A C 1
ATOM 1461 O O . CYS A 1 187 ? 9.75600 15.80200 99.56800 1.000 28.49407 196 CYS A O 1
ATOM 1464 N N . ALA A 1 188 ? 11.66600 15.83200 98.36900 1.000 25.64458 197 ALA A N 1
ATOM 1465 C CA . ALA A 1 188 ? 11.02400 15.37800 97.14200 1.000 25.11045 197 ALA A CA 1
ATOM 1466 C C . ALA A 1 188 ? 10.78700 13.87500 97.20900 1.000 31.01558 197 ALA A C 1
ATOM 1467 O O . ALA A 1 188 ? 11.65700 13.11800 97.64800 1.000 33.35792 197 ALA A O 1
ATOM 1469 N N . VAL A 1 189 ? 9.60900 13.44100 96.76300 1.000 30.30267 198 VAL A N 1
ATOM 1470 C CA . VAL A 1 189 ? 9.20400 12.03700 96.82800 1.000 28.51952 198 VAL A CA 1
ATOM 1471 C C . VAL A 1 189 ? 9.52300 11.36600 95.49900 1.000 34.50687 198 VAL A C 1
ATOM 1472 O O . VAL A 1 189 ? 9.12000 11.85500 94.43400 1.000 31.67187 198 VAL A O 1
ATOM 1476 N N . HIS A 1 190 ? 10.24600 10.24000 95.56500 1.000 37.32026 199 HIS A N 1
ATOM 1477 C CA . HIS A 1 190 ? 10.73600 9.52400 94.38700 1.000 34.45034 199 HIS A CA 1
ATOM 1478 C C . HIS A 1 190 ? 10.95300 10.44400 93.19300 1.000 37.07628 199 HIS A C 1
ATOM 1479 O O . HIS A 1 190 ? 10.30500 10.30700 92.15100 1.000 35.05940 199 HIS A O 1
ATOM 1486 N N . VAL A 1 191 ? 11.88800 11.38600 93.33900 1.000 32.95196 200 VAL A N 1
ATOM 1487 C CA . VAL A 1 191 ? 12.05500 12.43600 92.34800 1.000 34.87585 200 VAL A CA 1
ATOM 1488 C C . VAL A 1 191 ? 12.46900 11.90100 90.98000 1.000 37.99068 200 VAL A C 1
ATOM 1489 O O . VAL A 1 191 ? 12.22200 12.55300 89.95900 1.000 38.33369 200 VAL A O 1
ATOM 1493 N N . ASP A 1 192 ? 13.08500 10.72500 90.92600 1.000 38.61749 201 ASP A N 1
ATOM 1494 C CA . ASP A 1 192 ? 13.51200 10.14300 89.66000 1.000 38.11400 201 ASP A CA 1
ATOM 1495 C C . ASP A 1 192 ? 12.42400 9.31200 88.99000 1.000 38.14154 201 ASP A C 1
ATOM 1496 O O . ASP A 1 192 ? 12.64100 8.81200 87.88100 1.000 40.44315 201 ASP A O 1
ATOM 1501 N N . LYS A 1 193 ? 11.26200 9.16400 89.62600 1.000 37.55885 202 LYS A N 1
ATOM 1502 C CA . LYS A 1 193 ? 10.15400 8.36800 89.09500 1.000 36.95588 202 LYS A CA 1
ATOM 1503 C C . LYS A 1 193 ? 8.85400 9.13400 89.31900 1.000 37.74787 202 LYS A C 1
ATOM 1504 O O . LYS A 1 193 ? 8.03700 8.77200 90.17100 1.000 36.08603 202 LYS A O 1
ATOM 1510 N N . PRO A 1 194 ? 8.63000 10.21000 88.56800 1.000 30.47228 203 PRO A N 1
ATOM 1511 C CA . PRO A 1 194 ? 7.42500 11.02000 88.78700 1.000 30.78775 203 PRO A CA 1
ATOM 1512 C C . PRO A 1 194 ? 6.15800 10.27400 88.39400 1.000 29.72251 203 PRO A C 1
ATOM 1513 O O . PRO A 1 194 ? 6.18600 9.25700 87.69500 1.000 33.53487 203 PRO A O 1
ATOM 1517 N N . PHE A 1 195 ? 5.02600 10.80500 88.86400 1.000 30.28114 204 PHE A N 1
ATOM 1518 C CA . PHE A 1 195 ? 3.73500 10.19200 88.55900 1.000 29.19143 204 PHE A CA 1
ATOM 1519 C C . PHE A 1 195 ? 3.41900 10.27900 87.07200 1.000 34.62582 204 PHE A C 1
ATOM 1520 O O . PHE A 1 195 ? 2.82800 9.35500 86.50300 1.000 42.01605 204 PHE A O 1
ATOM 1528 N N . THR A 1 196 ? 3.78700 11.38400 86.43000 1.000 30.55264 205 THR A N 1
ATOM 1529 C CA . THR A 1 196 ? 3.52600 11.57900 85.01300 1.000 35.59140 205 THR A CA 1
ATOM 1530 C C . THR A 1 196 ? 4.84000 11.68700 84.25700 1.000 30.07061 205 THR A C 1
ATOM 1531 O O . THR A 1 196 ? 5.91700 11.81400 84.84100 1.000 31.76243 205 THR A O 1
ATOM 1535 N N . HIS A 1 197 ? 4.73500 11.62800 82.93200 1.000 30.84731 206 HIS A N 1
ATOM 1536 C CA . HIS A 1 197 ? 5.86800 11.81600 82.03600 1.000 31.06279 206 HIS A CA 1
ATOM 1537 C C . HIS A 1 197 ? 5.56500 13.03900 81.18500 1.000 32.44651 206 HIS A C 1
ATOM 1538 O O . HIS A 1 197 ? 4.57600 13.05800 80.44400 1.000 33.15206 206 HIS A O 1
ATOM 1545 N N . SER A 1 198 ? 6.38200 14.07300 81.32900 1.000 28.96018 207 SER A N 1
ATOM 1546 C CA . SER A 1 198 ? 6.24300 15.28300 80.54000 1.000 28.44697 207 SER A CA 1
ATOM 1547 C C . SER A 1 198 ? 7.57400 15.57000 79.85900 1.000 26.95653 207 SER A C 1
ATOM 1548 O O . SER A 1 198 ? 8.60500 14.98200 80.18700 1.000 28.98325 207 SER A O 1
ATOM 1551 N N . GLU A 1 199 ? 7.54000 16.47200 78.88900 1.000 26.76086 208 GLU A N 1
ATOM 1552 C CA . GLU A 1 199 ? 8.73700 16.88100 78.17700 1.000 25.27222 208 GLU A CA 1
ATOM 1553 C C . GLU A 1 199 ? 8.80600 18.39500 78.19100 1.000 21.79971 208 GLU A C 1
ATOM 1554 O O . GLU A 1 199 ? 7.79200 19.07500 77.99200 1.000 24.07579 208 GLU A O 1
ATOM 1560 N N . LYS A 1 200 ? 9.99700 18.91800 78.45500 1.000 20.89628 209 LYS A N 1
ATOM 1561 C CA . LYS A 1 200 ? 10.24800 20.34600 78.31400 1.000 18.85992 209 LYS A CA 1
ATOM 1562 C C . LYS A 1 200 ? 10.73900 20.64800 76.90400 1.000 19.69269 209 LYS A C 1
ATOM 1563 O O . LYS A 1 200 ? 11.55800 19.90700 76.35200 1.000 20.93071 209 LYS A O 1
ATOM 1569 N N . ALA A 1 201 ? 10.24100 21.74500 76.33000 1.000 17.66225 210 ALA A N 1
ATOM 1570 C CA . ALA A 1 201 ? 10.56200 22.11100 74.94900 1.000 18.12535 210 ALA A CA 1
ATOM 1571 C C . ALA A 1 201 ? 10.41000 23.62000 74.80000 1.000 18.91573 210 ALA A C 1
ATOM 1572 O O . ALA A 1 201 ? 9.99700 24.30900 75.73700 1.000 21.09930 210 ALA A O 1
ATOM 1574 N N . TYR A 1 202 ? 10.77200 24.14100 73.62700 1.000 19.02613 211 TYR A N 1
ATOM 1575 C CA . TYR A 1 202 ? 10.68900 25.57500 73.36400 1.000 18.57461 211 TYR A CA 1
ATOM 1576 C C . TYR A 1 202 ? 9.45900 25.87800 72.51700 1.000 19.48050 211 TYR A C 1
ATOM 1577 O O . TYR A 1 202 ? 9.17300 25.16900 71.54200 1.000 21.19510 211 TYR A O 1
ATOM 1586 N N . LEU A 1 203 ? 8.71100 26.91000 72.91700 1.000 19.64323 212 LEU A N 1
ATOM 1587 C CA . LEU A 1 203 ? 7.45800 27.26300 72.26200 1.000 20.07896 212 LEU A CA 1
ATOM 1588 C C . LEU A 1 203 ? 7.73600 28.07800 71.00600 1.000 19.48734 212 LEU A C 1
ATOM 1589 O O . LEU A 1 203 ? 8.42500 29.09900 71.07000 1.000 19.80380 212 LEU A O 1
ATOM 1594 N N . LEU A 1 204 ? 7.19400 27.63900 69.87200 1.000 19.07078 213 LEU A N 1
ATOM 1595 C CA . LEU A 1 204 ? 7.47100 28.16900 68.54400 1.000 21.57905 213 LEU A CA 1
ATOM 1596 C C . LEU A 1 204 ? 6.18100 28.53000 67.82400 1.000 19.90165 213 LEU A C 1
ATOM 1597 O O . LEU A 1 204 ? 5.12000 27.98000 68.11800 1.000 21.24228 213 LEU A O 1
ATOM 1602 N N . PRO A 1 205 ? 6.23700 29.43100 66.85500 1.000 21.84200 214 PRO A N 1
ATOM 1603 C CA . PRO A 1 205 ? 5.01500 29.78100 66.12800 1.000 23.36843 214 PRO A CA 1
ATOM 1604 C C . PRO A 1 205 ? 4.56800 28.63500 65.22800 1.000 23.96814 214 PRO A C 1
ATOM 1605 O O . PRO A 1 205 ? 5.38100 27.86700 64.71000 1.000 24.45999 214 PRO A O 1
ATOM 1609 N N . ARG A 1 206 ? 3.24700 28.49300 65.07900 1.000 23.62908 215 ARG A N 1
ATOM 1610 C CA . ARG A 1 206 ? 2.70700 27.53900 64.11800 1.000 27.97385 215 ARG A CA 1
ATOM 1611 C C . ARG A 1 206 ? 2.91500 28.04800 62.69400 1.000 25.36126 215 ARG A C 1
ATOM 1612 O O . ARG A 1 206 ? 3.01900 29.25300 62.45000 1.000 27.59557 215 ARG A O 1
ATOM 1620 N N . GLY A 1 207 ? 2.99100 27.11000 61.75700 1.000 28.39446 216 GLY A N 1
ATOM 1621 C CA . GLY A 1 207 ? 3.05600 27.47000 60.35700 1.000 28.83987 216 GLY A CA 1
ATOM 1622 C C . GLY A 1 207 ? 4.38100 28.01900 59.89300 1.000 30.09861 216 GLY A C 1
ATOM 1623 O O . GLY A 1 207 ? 4.42900 28.67900 58.84400 1.000 31.97756 216 GLY A O 1
ATOM 1624 N N . ASP A 1 208 ? 5.46300 27.76200 60.63200 1.000 28.50025 217 ASP A N 1
ATOM 1625 C CA . ASP A 1 208 ? 6.81000 28.21200 60.27300 1.000 26.22816 217 ASP A CA 1
ATOM 1626 C C . ASP A 1 208 ? 7.76800 27.03600 60.37600 1.000 25.21142 217 ASP A C 1
ATOM 1627 O O . ASP A 1 208 ? 8.63100 26.98900 61.26300 1.000 23.28687 217 ASP A O 1
ATOM 1632 N N . PRO A 1 209 ? 7.64600 26.06100 59.48200 1.000 23.89424 218 PRO A N 1
ATOM 1633 C CA . PRO A 1 209 ? 8.53300 24.89400 59.56000 1.000 23.50685 218 PRO A CA 1
ATOM 1634 C C . PRO A 1 209 ? 10.00600 25.23800 59.42800 1.000 22.02791 218 PRO A C 1
ATOM 1635 O O . PRO A 1 209 ? 10.84200 24.52100 59.99100 1.000 22.39828 218 PRO A O 1
ATOM 1639 N N . ALA A 1 210 ? 10.35800 26.31900 58.72000 1.000 20.99704 219 ALA A N 1
ATOM 1640 C CA . ALA A 1 210 ? 11.77100 26.66800 58.60400 1.000 19.48473 219 ALA A CA 1
ATOM 1641 C C . ALA A 1 210 ? 12.35400 27.08200 59.94700 1.000 21.72969 219 ALA A C 1
ATOM 1642 O O . ALA A 1 210 ? 13.46600 26.67300 60.30100 1.000 21.05095 219 ALA A O 1
ATOM 1644 N N . PHE A 1 211 ? 11.63300 27.92300 60.69000 1.000 20.26250 220 PHE A N 1
ATOM 1645 C CA . PHE A 1 211 ? 12.11600 28.33900 62.00200 1.000 20.01710 220 PHE A CA 1
ATOM 1646 C C . PHE A 1 211 ? 12.21000 27.14500 62.95000 1.000 20.73192 220 PHE A C 1
ATOM 1647 O O . PHE A 1 211 ? 13.21900 26.96300 63.64500 1.000 20.02602 220 PHE A O 1
ATOM 1655 N N . LYS A 1 212 ? 11.18000 26.29800 62.97200 1.000 20.06380 221 LYS A N 1
ATOM 1656 C CA . LYS A 1 212 ? 11.24300 25.10500 63.81200 1.000 19.02269 221 LYS A CA 1
ATOM 1657 C C . LYS A 1 212 ? 12.41700 24.20500 63.42200 1.000 19.42366 221 LYS A C 1
ATOM 1658 O O . LYS A 1 212 ? 13.11600 23.66900 64.29300 1.000 20.76959 221 LYS A O 1
ATOM 1664 N N . ALA A 1 213 ? 12.65700 24.02700 62.11700 1.000 19.21737 222 ALA A N 1
ATOM 1665 C CA . ALA A 1 213 ? 13.77600 23.18200 61.70300 1.000 18.17731 222 ALA A CA 1
ATOM 1666 C C . ALA A 1 213 ? 15.11600 23.77700 62.12700 1.000 20.20834 222 ALA A C 1
ATOM 1667 O O . ALA A 1 213 ? 16.04500 23.04200 62.50200 1.000 20.60231 222 ALA A O 1
ATOM 1669 N N . TYR A 1 214 ? 15.24700 25.10400 62.07300 1.000 18.81609 223 TYR A N 1
ATOM 1670 C CA . TYR A 1 214 ? 16.48300 25.71900 62.53000 1.000 18.96155 223 TYR A CA 1
ATOM 1671 C C . TYR A 1 214 ? 16.68100 25.45300 64.01700 1.000 20.56486 223 TYR A C 1
ATOM 1672 O O . TYR A 1 214 ? 17.76700 25.05800 64.45500 1.000 19.99287 223 TYR A O 1
ATOM 1681 N N . VAL A 1 215 ? 15.63700 25.67700 64.81400 1.000 19.35628 224 VAL A N 1
ATOM 1682 C CA . VAL A 1 215 ? 15.75600 25.45800 66.25500 1.000 20.08394 224 VAL A CA 1
ATOM 1683 C C . VAL A 1 215 ? 16.07500 24.00000 66.54900 1.000 19.33962 224 VAL A C 1
ATOM 1684 O O . VAL A 1 215 ? 16.93700 23.69100 67.38500 1.000 19.80410 224 VAL A O 1
ATOM 1688 N N . ASP A 1 216 ? 15.37300 23.07900 65.88700 1.000 19.75860 225 ASP A N 1
ATOM 1689 C CA . ASP A 1 216 ? 15.61300 21.65900 66.13400 1.000 23.05373 225 ASP A CA 1
ATOM 1690 C C . ASP A 1 216 ? 17.04200 21.26700 65.76300 1.000 21.64074 225 ASP A C 1
ATOM 1691 O O . ASP A 1 216 ? 17.67300 20.45900 66.45200 1.000 21.45769 225 ASP A O 1
ATOM 1696 N N . GLN A 1 217 ? 17.57400 21.82600 64.67900 1.000 20.45468 226 GLN A N 1
ATOM 1697 C CA . GLN A 1 217 ? 18.94400 21.48900 64.30800 1.000 20.56472 226 GLN A CA 1
ATOM 1698 C C . GLN A 1 217 ? 19.94200 22.06500 65.30100 1.000 20.10508 226 GLN A C 1
ATOM 1699 O O . GLN A 1 217 ? 20.89700 21.38400 65.69700 1.000 22.50043 226 GLN A O 1
ATOM 1705 N N . TRP A 1 218 ? 19.74100 23.31500 65.72600 1.000 19.64136 227 TRP A N 1
ATOM 1706 C CA . TRP A 1 218 ? 20.61400 23.88200 66.74400 1.000 20.77523 227 TRP A CA 1
ATOM 1707 C C . TRP A 1 218 ? 20.57500 23.03600 68.00800 1.000 21.23776 227 TRP A C 1
ATOM 1708 O O . TRP A 1 218 ? 21.61300 22.75100 68.62100 1.000 21.71184 227 TRP A O 1
ATOM 1719 N N . LEU A 1 219 ? 19.38200 22.60700 68.41100 1.000 19.74584 228 LEU A N 1
ATOM 1720 C CA . LEU A 1 219 ? 19.25500 21.87700 69.66000 1.000 20.84500 228 LEU A CA 1
ATOM 1721 C C . LEU A 1 219 ? 19.92800 20.51200 69.57000 1.000 20.68744 228 LEU A C 1
ATOM 1722 O O . LEU A 1 219 ? 20.63800 20.10400 70.50100 1.000 22.66362 228 LEU A O 1
ATOM 1727 N N . HIS A 1 220 ? 19.73700 19.80700 68.44500 1.000 20.07071 229 HIS A N 1
ATOM 1728 C CA . HIS A 1 220 ? 20.36100 18.49800 68.28200 1.000 23.85966 229 HIS A CA 1
ATOM 1729 C C . HIS A 1 220 ? 21.87400 18.61900 68.30000 1.000 26.82570 229 HIS A C 1
ATOM 1730 O O . HIS A 1 220 ? 22.56800 17.80200 68.92100 1.000 26.09875 229 HIS A O 1
ATOM 1737 N N . GLN A 1 221 ? 22.40900 19.62700 67.61300 1.000 22.90998 230 GLN A N 1
ATOM 1738 C CA . GLN A 1 221 ? 23.84800 19.85300 67.65700 1.000 26.13651 230 GLN A CA 1
ATOM 1739 C C . GLN A 1 221 ? 24.32000 20.16300 69.07500 1.000 25.54622 230 GLN A C 1
ATOM 1740 O O . GLN A 1 221 ? 25.35400 19.64600 69.51100 1.000 26.17810 230 GLN A O 1
ATOM 1746 N N . ALA A 1 222 ? 23.57700 20.99800 69.81600 1.000 22.18399 231 ALA A N 1
ATOM 1747 C CA . ALA A 1 222 ? 23.97500 21.33800 71.18000 1.000 23.08170 231 ALA A CA 1
ATOM 1748 C C . ALA A 1 222 ? 23.98800 20.11500 72.08600 1.000 26.66677 231 ALA A C 1
ATOM 1749 O O . ALA A 1 222 ? 24.83100 20.01000 72.98700 1.000 25.88043 231 ALA A O 1
ATOM 1751 N N A MET A 1 223 ? 23.05700 19.18600 71.87400 0.502 24.88516 232 MET A N 1
ATOM 1752 N N B MET A 1 223 ? 23.06600 19.17900 71.87100 0.498 24.84981 232 MET A N 1
ATOM 1753 C CA A MET A 1 223 ? 22.99200 18.00900 72.73000 0.502 27.69283 232 MET A CA 1
ATOM 1754 C CA B MET A 1 223 ? 22.99900 18.01000 72.73600 0.498 27.70321 232 MET A CA 1
ATOM 1755 C C A MET A 1 223 ? 24.21700 17.12300 72.55900 0.502 31.58954 232 MET A C 1
ATOM 1756 C C B MET A 1 223 ? 24.17400 17.06900 72.53200 0.498 31.61602 232 MET A C 1
ATOM 1757 O O A MET A 1 223 ? 24.64700 16.47400 73.51900 0.502 35.43287 232 MET A O 1
ATOM 1758 O O B MET A 1 223 ? 24.51000 16.31100 73.44900 0.498 35.48096 232 MET A O 1
ATOM 1767 N N . GLN A 1 224 ? 24.80400 17.10000 71.36500 1.000 31.23100 233 GLN A N 1
ATOM 1768 C CA . GLN A 1 224 ? 25.92300 16.21600 71.07100 1.000 33.36868 233 GLN A CA 1
ATOM 1769 C C . GLN A 1 224 ? 27.27400 16.90600 71.04200 1.000 35.19652 233 GLN A C 1
ATOM 1770 O O . GLN A 1 224 ? 28.28300 16.22100 70.85400 1.000 35.73967 233 GLN A O 1
ATOM 1776 N N . SER A 1 225 ? 27.33300 18.23100 71.18600 1.000 28.79381 234 SER A N 1
ATOM 1777 C CA . SER A 1 225 ? 28.61300 18.90200 71.00200 1.000 27.17735 234 SER A CA 1
ATOM 1778 C C . SER A 1 225 ? 29.35600 19.13600 72.30300 1.000 28.04492 234 SER A C 1
ATOM 1779 O O . SER A 1 225 ? 30.55500 19.43800 72.26000 1.000 29.71672 234 SER A O 1
ATOM 1782 N N . GLY A 1 226 ? 28.68600 19.00800 73.44300 1.000 26.60996 235 GLY A N 1
ATOM 1783 C CA . GLY A 1 226 ? 29.20300 19.42100 74.72700 1.000 27.95319 235 GLY A CA 1
ATOM 1784 C C . GLY A 1 226 ? 28.49800 20.63300 75.30600 1.000 25.41402 235 GLY A C 1
ATOM 1785 O O . GLY A 1 226 ? 28.55300 20.84300 76.51900 1.000 26.89956 235 GLY A O 1
ATOM 1786 N N . THR A 1 227 ? 27.80800 21.41700 74.46900 1.000 24.93646 236 THR A N 1
ATOM 1787 C CA . THR A 1 227 ? 27.14700 22.61600 74.97600 1.000 29.51444 236 THR A CA 1
ATOM 1788 C C . THR A 1 227 ? 26.04800 22.26400 75.97400 1.000 25.77332 236 THR A C 1
ATOM 1789 O O . THR A 1 227 ? 26.00000 22.79800 77.08900 1.000 23.67886 236 THR A O 1
ATOM 1793 N N . TYR A 1 228 ? 25.13500 21.37600 75.58000 1.000 25.46634 237 TYR A N 1
ATOM 1794 C CA . TYR A 1 228 ? 24.07600 20.97300 76.49400 1.000 25.50172 237 TYR A CA 1
ATOM 1795 C C . TYR A 1 228 ? 24.65100 20.38700 77.78100 1.000 27.59953 237 TYR A C 1
ATOM 1796 O O . TYR A 1 228 ? 24.22600 20.73800 78.88500 1.000 25.69981 237 TYR A O 1
ATOM 1805 N N . GLN A 1 229 ? 25.61800 19.47400 77.65100 1.000 27.02679 238 GLN A N 1
ATOM 1806 C CA . GLN A 1 229 ? 26.23600 18.86000 78.82000 1.000 28.03167 238 GLN A CA 1
ATOM 1807 C C . GLN A 1 229 ? 26.76000 19.90600 79.80100 1.000 29.41267 238 GLN A C 1
ATOM 1808 O O . GLN A 1 229 ? 26.56500 19.78800 81.01600 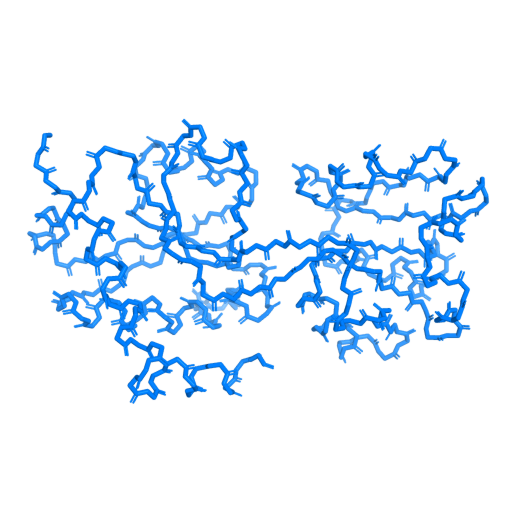1.000 28.48807 238 GLN A O 1
ATOM 1814 N N . ARG A 1 230 ? 27.42800 20.93900 79.28800 1.000 26.39962 239 ARG A N 1
ATOM 1815 C CA . ARG A 1 230 ? 27.99900 21.96100 80.15800 1.000 26.99927 239 ARG A CA 1
ATOM 1816 C C . ARG A 1 230 ? 26.91300 22.75300 80.87000 1.000 26.08365 239 ARG A C 1
ATOM 1817 O O . ARG A 1 230 ? 26.99800 23.00500 82.07700 1.000 28.64185 239 ARG A O 1
ATOM 1825 N N . ILE A 1 231 ? 25.88500 23.17700 80.12400 1.000 25.95980 240 ILE A N 1
ATOM 1826 C CA . ILE A 1 231 ? 24.81800 23.97000 80.72100 1.000 24.91140 240 ILE A CA 1
ATOM 1827 C C . ILE A 1 231 ? 23.99900 23.13400 81.69200 1.000 23.31156 240 ILE A C 1
ATOM 1828 O O . ILE A 1 231 ? 23.60400 23.60700 82.75900 1.000 25.17875 240 ILE A O 1
ATOM 1833 N N . PHE A 1 232 ? 23.73300 21.87500 81.33700 1.000 24.46274 241 PHE A N 1
ATOM 1834 C CA . PHE A 1 232 ? 23.02200 20.98200 82.25000 1.000 30.68181 241 PHE A CA 1
ATOM 1835 C C . PHE A 1 232 ? 23.80300 20.78800 83.54400 1.000 30.28520 241 PHE A C 1
ATOM 1836 O O . PHE A 1 232 ? 23.24100 20.85900 84.64100 1.000 30.75074 241 PHE A O 1
ATOM 1844 N N . ASP A 1 233 ? 25.09200 20.53600 83.43000 1.000 30.24776 242 ASP A N 1
ATOM 1845 C CA . ASP A 1 233 ? 25.91600 20.34500 84.64100 1.000 32.87446 242 ASP A CA 1
ATOM 1846 C C . ASP A 1 233 ? 25.91500 21.60100 85.51600 1.000 30.19731 242 ASP A C 1
ATOM 1847 O O . ASP A 1 233 ? 25.96200 21.46300 86.70000 1.000 36.60783 242 ASP A O 1
ATOM 1852 N N . LYS A 1 234 ? 25.84700 22.78100 84.93100 1.000 28.91238 243 LYS A N 1
ATOM 1853 C CA . LYS A 1 234 ? 25.82300 24.02000 85.70000 1.000 27.29681 243 LYS A CA 1
ATOM 1854 C C . LYS A 1 234 ? 24.52100 24.20500 86.47900 1.000 35.04115 243 LYS A C 1
ATOM 1855 O O . LYS A 1 234 ? 24.54800 24.77500 87.57500 1.000 33.10854 243 LYS A O 1
ATOM 1861 N N . TRP A 1 235 ? 23.37900 23.73700 85.95000 1.000 29.31577 244 TRP A N 1
ATOM 1862 C CA . TRP A 1 235 ? 22.08600 24.07700 86.55200 1.000 29.45247 244 TRP A CA 1
ATOM 1863 C C . TRP A 1 235 ? 21.27100 22.88900 87.03800 1.000 29.25476 244 TRP A C 1
ATOM 1864 O O . TRP A 1 235 ? 20.54000 23.02100 88.02200 1.000 31.63145 244 TRP A O 1
ATOM 1875 N N . LEU A 1 236 ? 21.31900 21.75900 86.34600 1.000 33.98478 245 LEU A N 1
ATOM 1876 C CA . LEU A 1 236 ? 20.38400 20.66800 86.60800 1.000 35.64896 245 LEU A CA 1
ATOM 1877 C C . LEU A 1 236 ? 21.11200 19.43600 87.13200 1.000 38.78006 245 LEU A C 1
ATOM 1878 O O . LEU A 1 236 ? 21.09100 19.15200 88.32800 1.000 53.96038 245 LEU A O 1
#

Sequence (234 aa):
AASRLDEIMQRGTLRVGTTGDYKPFSYRDPDGQFTGFDIDMAESLAKSLGVKVEFVPTTWPTLMDDDFQADKFDIAMGGVSVTPERQKKADFSEPYMTDGKTPIVRCEDADKYQTLEQIDRPDVRVVVNPGGTNERFARAHLKQAQITVYPDNVTIFQEIVAGRADVMMTDAVETRYQQKLHPGLCAVHVDKPFTHSEKAYLLPRGDPAFKAYVDQWLHQAMMQSGTYQRIFDKWL